Protein AF-A0A256WEC8-F1 (afdb_monomer_lite)

Foldseek 3Di:
DDDDDDDDPVVVVVCPPDDDPPVVVVVVVCVVVVVVVVVVVVVVVVVVVVPDPDDDDDDDDDDPDPDPDPDDDAAADAPFAKAAVVGDVVVVVLCVVQQDDDPVCLVVVFWDKWKWKWKQALQQQTHDIDTPDDRDPVNRVSVSVSNNPGDRIRAGDHPNGGGIYMDMDIDTDDNPPDPDPPPPPPDDDDDDPPDDDDDPDPPPPPPPDDDPDDDDPPPPPPPPPVPPD

Sequence (229 aa):
MTNNFNHSLIKKRIIMMTKNKSKFMARLKVLLVTPVAIFLVAAFTQSIAQVDKSSNEKKEIRKITPQMQPDEDVFTVVEVMPRFPGGEDARWKYIQSSLKYPETARKAGKQGTVYITFVVEKDGSISGAKVLRGIDKECDKTALNVVENMPNWKPGLQRGKPVRVQFNMPIRFNLNGEKEVDKDSDLDSDSDKDAPPPPPPPKSVSRAGTAPPPPPPPKEEAEKENRAF

pLDDT: mean 76.24, std 17.7, range [37.0, 96.75]

Secondary structure (DSSP, 8-state):
--------HHHHHHHHSS----HHHHHHHHHHHHHHHHHHHHHHHHTTSSSS-----------------S----BSS-SB--B-TTHHHHHHHHHHHH-PPPHHHHHTT--EEEEEEEEE-TTS-EEEEEEEE-S-HHHHHHHHHHHHTPPPPBPEEETTEEE-EEEEEEEEE-GGG---------------TTPPPPPPPPP-------PPPPPPPPS-STTSSTT--

Radius of gyration: 42.36 Å; chains: 1; bounding box: 115×95×109 Å

Structure (mmCIF, N/CA/C/O backbone):
data_AF-A0A256WEC8-F1
#
_entry.id   AF-A0A256WEC8-F1
#
loop_
_atom_site.group_PDB
_atom_site.id
_atom_site.type_symbol
_atom_site.label_atom_id
_atom_site.label_alt_id
_atom_site.label_comp_id
_atom_site.label_asym_id
_atom_site.label_entity_id
_atom_site.label_seq_id
_atom_site.pdbx_PDB_ins_code
_atom_site.Cartn_x
_atom_site.Cartn_y
_atom_site.Cartn_z
_atom_site.occupancy
_atom_site.B_iso_or_equiv
_atom_site.auth_seq_id
_atom_site.auth_comp_id
_atom_site.auth_asym_id
_atom_site.auth_atom_id
_atom_site.pdbx_PDB_model_num
ATOM 1 N N . MET A 1 1 ? 84.783 36.420 59.861 1.00 39.91 1 MET A N 1
ATOM 2 C CA . MET A 1 1 ? 84.600 37.022 58.522 1.00 39.91 1 MET A CA 1
ATOM 3 C C . MET A 1 1 ? 83.206 36.617 58.048 1.00 39.91 1 MET A C 1
ATOM 5 O O . MET A 1 1 ? 82.981 35.434 57.864 1.00 39.91 1 MET A O 1
ATOM 9 N N . THR A 1 2 ? 82.188 37.450 58.309 1.00 40.41 2 THR A N 1
ATOM 10 C CA . THR A 1 2 ? 81.581 38.424 57.358 1.00 40.41 2 THR A CA 1
ATOM 11 C C . THR A 1 2 ? 80.815 37.694 56.239 1.00 40.41 2 THR A C 1
ATOM 13 O O . THR A 1 2 ? 81.414 36.906 55.531 1.00 40.41 2 THR A O 1
ATOM 16 N N . ASN A 1 3 ? 79.529 37.920 55.970 1.00 44.75 3 ASN A N 1
ATOM 17 C CA . ASN A 1 3 ? 78.892 39.225 55.908 1.00 44.75 3 ASN A CA 1
ATOM 18 C C . ASN A 1 3 ? 77.359 39.112 55.842 1.00 44.75 3 ASN A C 1
ATOM 20 O O . ASN A 1 3 ? 76.801 38.198 55.240 1.00 44.75 3 ASN A O 1
ATOM 24 N N . ASN A 1 4 ? 76.718 40.118 56.422 1.00 64.19 4 ASN A N 1
ATOM 25 C CA . ASN A 1 4 ? 75.318 40.475 56.291 1.00 64.19 4 ASN A CA 1
ATOM 26 C C . ASN A 1 4 ? 75.117 41.238 54.975 1.00 64.19 4 ASN A C 1
ATOM 28 O O . ASN A 1 4 ? 75.457 42.408 54.924 1.00 64.19 4 ASN A O 1
ATOM 32 N N . PHE A 1 5 ? 74.567 40.600 53.942 1.00 56.78 5 PHE A N 1
ATOM 33 C CA . PHE A 1 5 ? 73.975 41.224 52.751 1.00 56.78 5 PHE A CA 1
ATOM 34 C C . PHE A 1 5 ? 73.161 40.124 52.055 1.00 56.78 5 PHE A C 1
ATOM 36 O O . PHE A 1 5 ? 73.648 39.024 51.856 1.00 56.78 5 PHE A O 1
ATOM 43 N N . ASN A 1 6 ? 71.924 40.291 51.628 1.00 50.38 6 ASN A N 1
ATOM 44 C CA . ASN A 1 6 ? 71.058 41.444 51.533 1.00 50.38 6 ASN A CA 1
ATOM 45 C C . ASN A 1 6 ? 69.687 40.803 51.283 1.00 50.38 6 ASN A C 1
ATOM 47 O O . ASN A 1 6 ? 69.595 39.879 50.466 1.00 50.38 6 ASN A O 1
ATOM 51 N N . HIS A 1 7 ? 68.617 41.240 51.950 1.00 64.50 7 HIS A N 1
ATOM 52 C CA . HIS A 1 7 ? 67.291 40.888 51.450 1.00 64.50 7 HIS A CA 1
ATOM 53 C C . HIS A 1 7 ? 67.279 41.299 49.964 1.00 64.50 7 HIS A C 1
ATOM 55 O O . HIS A 1 7 ? 67.627 42.427 49.612 1.00 64.50 7 HIS A O 1
ATOM 61 N N . SER A 1 8 ? 67.032 40.355 49.063 1.00 69.81 8 SER A N 1
ATOM 62 C CA . SER A 1 8 ? 67.168 40.663 47.647 1.00 69.81 8 SER A CA 1
ATOM 63 C C . SER A 1 8 ? 66.105 41.701 47.272 1.00 69.81 8 SER A C 1
ATOM 65 O O . SER A 1 8 ? 64.906 41.446 47.406 1.00 69.81 8 SER A O 1
ATOM 67 N N . LEU A 1 9 ? 66.530 42.876 46.793 1.00 68.81 9 LEU A N 1
ATOM 68 C CA . LEU A 1 9 ? 65.635 43.890 46.217 1.00 68.81 9 LEU A CA 1
ATOM 69 C C . LEU A 1 9 ? 64.791 43.294 45.085 1.00 68.81 9 LEU A C 1
ATOM 71 O O . LEU A 1 9 ? 63.645 43.685 44.870 1.00 68.81 9 LEU A O 1
ATOM 75 N N . ILE A 1 10 ? 65.337 42.285 44.410 1.00 73.38 10 ILE A N 1
ATOM 76 C CA . ILE A 1 10 ? 64.638 41.511 43.392 1.00 73.38 10 ILE A CA 1
ATOM 77 C C . ILE A 1 10 ? 63.505 40.710 44.038 1.00 73.38 10 ILE A C 1
ATOM 79 O O . ILE A 1 10 ? 62.398 40.719 43.522 1.00 73.38 10 ILE A O 1
ATOM 83 N N . LYS A 1 11 ? 63.706 40.113 45.220 1.00 68.31 11 LYS A N 1
ATOM 84 C CA . LYS A 1 11 ? 62.645 39.409 45.964 1.00 68.31 11 LYS A CA 1
ATOM 85 C C . LYS A 1 11 ? 61.520 40.345 46.431 1.00 68.31 11 LYS A C 1
ATOM 87 O O . LYS A 1 11 ? 60.357 39.951 46.414 1.00 68.31 11 LYS A O 1
ATOM 92 N N . LYS A 1 12 ? 61.817 41.608 46.763 1.00 69.56 12 LYS A N 1
ATOM 93 C CA . LYS A 1 12 ? 60.770 42.631 46.977 1.00 69.56 12 LYS A CA 1
ATOM 94 C C . LYS A 1 12 ? 60.028 42.996 45.686 1.00 69.56 12 LYS A C 1
ATOM 96 O O . LYS A 1 12 ? 58.818 43.208 45.740 1.00 69.56 12 LYS A O 1
ATOM 101 N N . ARG A 1 13 ? 60.701 42.991 44.527 1.00 70.12 13 ARG A N 1
ATOM 102 C CA . ARG A 1 13 ? 60.049 43.129 43.208 1.00 70.12 13 ARG A CA 1
ATOM 103 C C . ARG A 1 13 ? 59.193 41.906 42.847 1.00 70.12 13 ARG A C 1
ATOM 105 O O . ARG A 1 13 ? 58.099 42.094 42.328 1.00 70.12 13 ARG A O 1
ATOM 112 N N . ILE A 1 14 ? 59.619 40.695 43.226 1.00 71.12 14 ILE A N 1
ATOM 113 C CA . ILE A 1 14 ? 58.849 39.439 43.100 1.00 71.12 14 ILE A CA 1
ATOM 114 C C . ILE A 1 14 ? 57.537 39.502 43.901 1.00 71.12 14 ILE A C 1
ATOM 116 O O . ILE A 1 14 ? 56.523 38.968 43.468 1.00 71.12 14 ILE A O 1
ATOM 120 N N . ILE A 1 15 ? 57.520 40.177 45.051 1.00 68.44 15 ILE A N 1
ATOM 121 C CA . ILE A 1 15 ? 56.334 40.248 45.921 1.00 68.44 15 ILE A CA 1
ATOM 122 C C . ILE A 1 15 ? 55.406 41.435 45.574 1.00 68.44 15 ILE A C 1
ATOM 124 O O . ILE A 1 15 ? 54.200 41.348 45.813 1.00 68.44 15 ILE A O 1
ATOM 128 N N . MET A 1 16 ? 55.920 42.518 44.968 1.00 62.50 16 MET A N 1
ATOM 129 C CA . MET A 1 16 ? 55.113 43.678 44.539 1.00 62.50 16 MET A CA 1
ATOM 130 C C . MET A 1 16 ? 54.626 43.644 43.082 1.00 62.50 16 MET A C 1
ATOM 132 O O . MET A 1 16 ? 53.623 44.286 42.780 1.00 62.50 16 MET A O 1
ATOM 136 N N . MET A 1 17 ? 55.228 42.859 42.187 1.00 64.75 17 MET A N 1
ATOM 137 C CA . MET A 1 17 ? 54.652 42.591 40.864 1.00 64.75 17 MET A CA 1
ATOM 138 C C . MET A 1 17 ? 53.894 41.261 40.865 1.00 64.75 17 MET A C 1
ATOM 140 O O . MET A 1 17 ? 54.450 40.244 40.481 1.00 64.75 17 MET A O 1
ATOM 144 N N . THR A 1 18 ? 52.594 41.298 41.192 1.00 61.84 18 THR A N 1
ATOM 145 C CA . THR A 1 18 ? 51.573 40.228 40.983 1.00 61.84 18 THR A CA 1
ATOM 146 C C . THR A 1 18 ? 51.131 39.394 42.197 1.00 61.84 18 THR A C 1
ATOM 148 O O . THR A 1 18 ? 50.734 38.237 42.117 1.00 61.84 18 THR A O 1
ATOM 151 N N . LYS A 1 19 ? 51.082 40.071 43.343 1.00 60.31 19 LYS A N 1
ATOM 152 C CA . LYS A 1 19 ? 50.067 39.979 44.407 1.00 60.31 19 LYS A CA 1
ATOM 153 C C . LYS A 1 19 ? 48.847 39.070 44.117 1.00 60.31 19 LYS A C 1
ATOM 155 O O . LYS A 1 19 ? 47.977 39.396 43.314 1.00 60.31 19 LYS A O 1
ATOM 160 N N . ASN A 1 20 ? 48.797 37.967 44.869 1.00 63.16 20 ASN A N 1
ATOM 161 C CA . ASN A 1 20 ? 47.645 37.191 45.348 1.00 63.16 20 ASN A CA 1
ATOM 162 C C . ASN A 1 20 ? 46.285 37.512 44.687 1.00 63.16 20 ASN A C 1
ATOM 164 O O . ASN A 1 20 ? 45.665 38.536 44.991 1.00 63.16 20 ASN A O 1
ATOM 168 N N . LYS A 1 21 ? 45.766 36.603 43.846 1.00 62.94 21 LYS A N 1
ATOM 169 C CA . LYS A 1 21 ? 44.368 36.665 43.392 1.00 62.94 21 LYS A CA 1
ATOM 170 C C . LYS A 1 21 ? 43.464 36.406 44.596 1.00 62.94 21 LYS A C 1
ATOM 172 O O . LYS A 1 21 ? 43.124 35.269 44.905 1.00 62.94 21 LYS A O 1
ATOM 177 N N . SER A 1 22 ? 43.091 37.486 45.280 1.00 66.69 22 SER A N 1
ATOM 178 C CA . SER A 1 22 ? 42.108 37.451 46.358 1.00 66.69 22 SER A CA 1
ATOM 179 C C . SER A 1 22 ? 40.860 36.709 45.879 1.00 66.69 22 SER A C 1
ATOM 181 O O . SER A 1 22 ? 40.412 36.914 44.746 1.00 66.69 22 SER A O 1
ATOM 183 N N . LYS A 1 23 ? 40.256 35.890 46.754 1.00 62.53 23 LYS A N 1
ATOM 184 C CA . LYS A 1 23 ? 38.944 35.269 46.504 1.00 62.53 23 LYS A CA 1
ATOM 185 C C . LYS A 1 23 ? 37.898 36.317 46.110 1.00 62.53 23 LYS A C 1
ATOM 187 O O . LYS A 1 23 ? 36.933 35.967 45.450 1.00 62.53 23 LYS A O 1
ATOM 192 N N . PHE A 1 24 ? 38.113 37.590 46.454 1.00 66.25 24 PHE A N 1
ATOM 193 C CA . PHE A 1 24 ? 37.328 38.716 45.960 1.00 66.25 24 PHE A CA 1
ATOM 194 C C . PHE A 1 24 ? 37.453 38.911 44.448 1.00 66.25 24 PHE A C 1
ATOM 196 O O . PHE A 1 24 ? 36.437 39.025 43.792 1.00 66.25 24 PHE A O 1
ATOM 203 N N . MET A 1 25 ? 38.655 38.861 43.865 1.00 66.31 25 MET A N 1
ATOM 204 C CA . MET A 1 25 ? 38.828 38.913 42.408 1.00 66.31 25 MET A CA 1
ATOM 205 C C . MET A 1 25 ? 38.301 37.651 41.719 1.00 66.31 25 MET A C 1
ATOM 207 O O . MET A 1 25 ? 37.818 37.739 40.598 1.00 66.31 25 MET A O 1
ATOM 211 N N . ALA A 1 26 ? 38.360 36.481 42.365 1.00 68.38 26 ALA A N 1
ATOM 212 C CA . ALA A 1 26 ? 37.724 35.270 41.842 1.00 68.38 26 ALA A CA 1
ATOM 213 C C . ALA A 1 26 ? 36.189 35.378 41.879 1.00 68.38 26 ALA A C 1
ATOM 215 O O . ALA A 1 26 ? 35.543 35.121 40.872 1.00 68.38 26 ALA A O 1
ATOM 216 N N . ARG A 1 27 ? 35.608 35.842 42.993 1.00 75.88 27 ARG A N 1
ATOM 217 C CA . ARG A 1 27 ? 34.167 36.105 43.135 1.00 75.88 27 ARG A CA 1
ATOM 218 C C . ARG A 1 27 ? 33.694 37.255 42.248 1.00 75.88 27 ARG A C 1
ATOM 220 O O . ARG A 1 27 ? 32.607 37.159 41.712 1.00 75.88 27 ARG A O 1
ATOM 227 N N . LEU A 1 28 ? 34.511 38.285 42.037 1.00 79.25 28 LEU A N 1
ATOM 228 C CA . LEU A 1 28 ? 34.232 39.406 41.137 1.00 79.25 28 LEU A CA 1
ATOM 229 C C . LEU A 1 28 ? 34.299 38.964 39.675 1.00 79.25 28 LEU A C 1
ATOM 231 O O . LEU A 1 28 ? 33.454 39.358 38.886 1.00 79.25 28 LEU A O 1
ATOM 235 N N . LYS A 1 29 ? 35.254 38.097 39.312 1.00 74.25 29 LYS A N 1
ATOM 236 C CA . LYS A 1 29 ? 35.285 37.466 37.986 1.00 74.25 29 LYS A CA 1
ATOM 237 C C . LYS A 1 29 ? 34.093 36.551 37.772 1.00 74.25 29 LYS A C 1
ATOM 239 O O . LYS A 1 29 ? 33.507 36.611 36.706 1.00 74.25 29 LYS A O 1
ATOM 244 N N . VAL A 1 30 ? 33.711 35.753 38.767 1.00 81.44 30 VAL A N 1
ATOM 245 C CA . VAL A 1 30 ? 32.484 34.951 38.697 1.00 81.44 30 VAL A CA 1
ATOM 246 C C . VAL A 1 30 ? 31.275 35.878 38.552 1.00 81.44 30 VAL A C 1
ATOM 248 O O . VAL A 1 30 ? 30.517 35.698 37.618 1.00 81.44 30 VAL A O 1
ATOM 251 N N . LEU A 1 31 ? 31.168 36.950 39.340 1.00 85.81 31 LEU A N 1
ATOM 252 C CA . LEU A 1 31 ? 30.076 37.930 39.263 1.00 85.81 31 LEU A CA 1
ATOM 253 C C . LEU A 1 31 ? 30.032 38.693 37.929 1.00 85.81 31 LEU A C 1
ATOM 255 O O . LEU A 1 31 ? 28.952 39.078 37.504 1.00 85.81 31 LEU A O 1
ATOM 259 N N . LEU A 1 32 ? 31.168 38.881 37.250 1.00 86.56 32 LEU A N 1
ATOM 260 C CA . LEU A 1 32 ? 31.243 39.509 35.925 1.00 86.56 32 LEU A CA 1
ATOM 261 C C . LEU A 1 32 ? 30.969 38.497 34.797 1.00 86.56 32 LEU A C 1
ATOM 263 O O . LEU A 1 32 ? 30.310 38.825 33.817 1.00 86.56 32 LEU A O 1
ATOM 267 N N . VAL A 1 33 ? 31.408 37.246 34.946 1.00 87.06 33 VAL A N 1
ATOM 268 C CA . VAL A 1 33 ? 31.208 36.181 33.951 1.00 87.06 33 VAL A CA 1
ATOM 269 C C . VAL A 1 33 ? 29.797 35.593 34.020 1.00 87.06 33 VAL A C 1
ATOM 271 O O . VAL A 1 33 ? 29.271 35.214 32.984 1.00 87.06 33 VAL A O 1
ATOM 274 N N . THR A 1 34 ? 29.137 35.560 35.182 1.00 85.19 34 THR A N 1
ATOM 275 C CA . THR A 1 34 ? 27.756 35.064 35.321 1.00 85.19 34 THR A CA 1
ATOM 276 C C . THR A 1 34 ? 26.741 35.832 34.458 1.00 85.19 34 THR A C 1
ATOM 278 O O . THR A 1 34 ? 26.025 35.168 33.714 1.00 85.19 34 THR A O 1
ATOM 281 N N . PRO A 1 35 ? 26.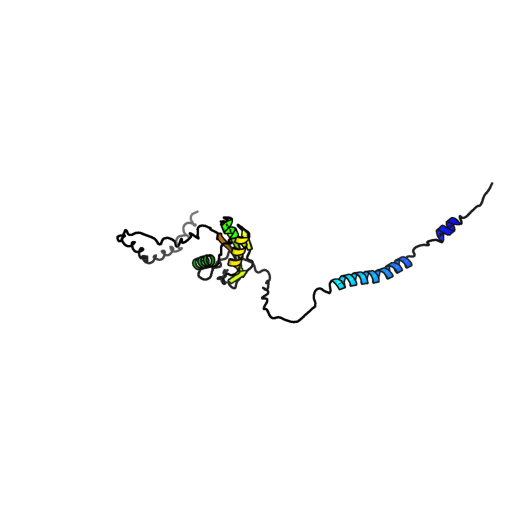667 37.181 34.449 1.00 89.50 35 PRO A N 1
ATOM 282 C CA . PRO A 1 35 ? 25.744 37.900 33.572 1.00 89.50 35 PRO A CA 1
ATOM 283 C C . PRO A 1 35 ? 26.123 37.765 32.094 1.00 89.50 35 PRO A C 1
ATOM 285 O O . PRO A 1 35 ? 25.232 37.681 31.259 1.00 89.50 35 PRO A O 1
ATOM 288 N N . VAL A 1 36 ? 27.415 37.663 31.756 1.00 89.06 36 VAL A N 1
ATOM 289 C CA . VAL A 1 36 ? 27.866 37.428 30.371 1.00 89.06 36 VAL A CA 1
ATOM 290 C C . VAL A 1 36 ? 27.513 36.016 29.900 1.00 89.06 36 VAL A C 1
ATOM 292 O O . VAL A 1 36 ? 27.079 35.850 28.768 1.00 89.06 36 VAL A O 1
ATOM 295 N N . ALA A 1 37 ? 27.635 35.004 30.760 1.00 84.19 37 ALA A N 1
ATOM 296 C CA . ALA A 1 37 ? 27.232 33.631 30.470 1.00 84.19 37 ALA A CA 1
ATOM 297 C C . ALA A 1 37 ? 25.706 33.505 30.355 1.00 84.19 37 ALA A C 1
ATOM 299 O O . ALA A 1 37 ? 25.224 32.847 29.440 1.00 84.19 37 ALA A O 1
ATOM 300 N N . ILE A 1 38 ? 24.944 34.188 31.219 1.00 86.12 38 ILE A N 1
ATOM 301 C CA . ILE A 1 38 ? 23.481 34.284 31.104 1.00 86.12 38 ILE A CA 1
ATOM 302 C C . ILE A 1 38 ? 23.096 35.000 29.805 1.00 86.12 38 ILE A C 1
ATOM 304 O O . ILE A 1 38 ? 22.198 34.536 29.115 1.00 86.12 38 ILE A O 1
ATOM 308 N N . PHE A 1 39 ? 23.792 36.075 29.427 1.00 86.81 39 PHE A N 1
ATOM 309 C CA . PHE A 1 39 ? 23.563 36.785 28.168 1.00 86.81 39 PHE A CA 1
ATOM 310 C C . PHE A 1 39 ? 23.943 35.941 26.942 1.00 86.81 39 PHE A C 1
ATOM 312 O O . PHE A 1 39 ? 23.221 35.959 25.956 1.00 86.81 39 PHE A O 1
ATOM 319 N N . LEU A 1 40 ? 25.015 35.142 27.007 1.00 85.56 40 LEU A N 1
ATOM 320 C CA . LEU A 1 40 ? 25.400 34.193 25.954 1.00 85.56 40 LEU A CA 1
ATOM 321 C C . LEU A 1 40 ? 24.367 33.078 25.788 1.00 85.56 40 LEU A C 1
ATOM 323 O O . LEU A 1 40 ? 23.970 32.773 24.668 1.00 85.56 40 LEU A O 1
ATOM 327 N N . VAL A 1 41 ? 23.899 32.496 26.895 1.00 84.62 41 VAL A N 1
ATOM 328 C CA . VAL A 1 41 ? 22.829 31.491 26.870 1.00 84.62 41 VAL A CA 1
ATOM 329 C C . VAL A 1 41 ? 21.528 32.120 26.369 1.00 84.62 41 VAL A C 1
ATOM 331 O O . VAL A 1 41 ? 20.867 31.523 25.529 1.00 84.62 41 VAL A O 1
ATOM 334 N N . ALA A 1 42 ? 21.193 33.343 26.792 1.00 79.88 42 ALA A N 1
ATOM 335 C CA . ALA A 1 42 ? 20.026 34.081 26.309 1.00 79.88 42 ALA A CA 1
ATOM 336 C C . ALA A 1 42 ? 20.128 34.455 24.818 1.00 79.88 42 ALA A C 1
ATOM 338 O O . ALA A 1 42 ? 19.130 34.413 24.109 1.00 79.88 42 ALA A O 1
ATOM 339 N N . ALA A 1 43 ? 21.319 34.776 24.311 1.00 77.12 43 ALA A N 1
ATOM 340 C CA . ALA A 1 43 ? 21.545 35.030 22.889 1.00 77.12 43 ALA A CA 1
ATOM 341 C C . ALA A 1 43 ? 21.414 33.739 22.056 1.00 77.12 43 ALA A C 1
ATOM 343 O O . ALA A 1 43 ? 20.819 33.755 20.979 1.00 77.12 43 ALA A O 1
ATOM 344 N N . PHE A 1 44 ? 21.891 32.601 22.577 1.00 72.88 44 PHE A N 1
ATOM 345 C CA . PHE A 1 44 ? 21.699 31.290 21.948 1.00 72.88 44 PHE A CA 1
ATOM 346 C C . PHE A 1 44 ? 20.238 30.816 22.001 1.00 72.88 44 PHE A C 1
ATOM 348 O O . PHE A 1 44 ? 19.776 30.194 21.047 1.00 72.88 44 PHE A O 1
ATOM 355 N N . THR A 1 45 ? 19.477 31.145 23.051 1.00 67.50 45 THR A N 1
ATOM 356 C CA . THR A 1 45 ? 18.033 30.851 23.097 1.00 67.50 45 THR A CA 1
ATOM 357 C C . THR A 1 45 ? 17.207 31.813 22.246 1.00 67.50 45 THR A C 1
ATOM 359 O O . THR A 1 45 ? 16.215 31.387 21.659 1.00 67.50 45 THR A O 1
ATOM 362 N N . GLN A 1 46 ? 17.619 33.074 22.086 1.00 61.66 46 GLN A N 1
ATOM 363 C CA . GLN A 1 46 ? 16.968 34.009 21.159 1.00 61.66 46 GLN A CA 1
ATOM 364 C C . GLN A 1 46 ? 17.097 33.567 19.696 1.00 61.66 46 GLN A C 1
ATOM 366 O O . GLN A 1 46 ? 16.175 33.797 18.917 1.00 61.66 46 GLN A O 1
ATOM 371 N N . SER A 1 47 ? 18.163 32.841 19.337 1.00 62.19 47 SER A N 1
ATOM 372 C CA . SER A 1 47 ? 18.291 32.217 18.013 1.00 62.19 47 SER A CA 1
ATOM 373 C C . SER A 1 47 ? 17.419 30.962 17.827 1.00 62.19 47 SER A C 1
ATOM 375 O O . SER A 1 47 ? 17.282 30.495 16.700 1.00 62.19 47 SER A O 1
ATOM 377 N N . ILE A 1 48 ? 16.811 30.427 18.893 1.00 57.88 48 ILE A N 1
ATOM 378 C CA . ILE A 1 48 ? 15.830 29.323 18.833 1.00 57.88 48 ILE A CA 1
ATOM 379 C C . ILE A 1 48 ? 14.387 29.870 18.847 1.00 57.88 48 ILE A C 1
ATOM 381 O O . ILE A 1 48 ? 13.456 29.183 18.443 1.00 57.88 48 ILE A O 1
ATOM 385 N N . ALA A 1 49 ? 14.180 31.133 19.234 1.00 53.44 49 ALA A N 1
ATOM 386 C CA . ALA A 1 49 ? 12.860 31.771 19.286 1.00 53.44 49 ALA A CA 1
ATOM 387 C C . ALA A 1 49 ? 12.415 32.439 17.960 1.00 53.44 49 ALA A C 1
ATOM 389 O O . ALA A 1 49 ? 11.398 33.134 17.932 1.00 53.44 49 ALA A O 1
ATOM 390 N N . GLN A 1 50 ? 13.152 32.228 16.862 1.00 49.72 50 GLN A N 1
ATOM 391 C CA . GLN A 1 50 ? 12.796 32.632 15.490 1.00 49.72 50 GLN A CA 1
ATOM 392 C C . GLN A 1 50 ? 12.677 31.407 14.559 1.00 49.72 50 GLN A C 1
ATOM 394 O O . GLN A 1 50 ? 13.206 31.401 13.457 1.00 49.72 50 GLN A O 1
ATOM 399 N N . VAL A 1 51 ? 11.997 30.359 15.028 1.00 54.50 51 VAL A N 1
ATOM 400 C CA . VAL A 1 51 ? 11.388 29.274 14.235 1.00 54.50 51 VAL A CA 1
ATOM 401 C C . VAL A 1 51 ? 10.195 28.805 15.081 1.00 54.50 51 VAL A C 1
ATOM 403 O O . VAL A 1 51 ? 10.388 28.186 16.114 1.00 54.50 51 VAL A O 1
ATOM 406 N N . ASP A 1 52 ? 8.925 29.123 14.881 1.00 49.84 52 ASP A N 1
ATOM 407 C CA . ASP A 1 52 ? 8.192 29.862 13.874 1.00 49.84 52 ASP A CA 1
ATOM 408 C C . ASP A 1 52 ? 7.004 30.501 14.611 1.00 49.84 52 ASP A C 1
ATOM 410 O O . ASP A 1 52 ? 6.144 29.806 15.159 1.00 49.84 52 ASP A O 1
ATOM 414 N N . LYS A 1 53 ? 6.927 31.833 14.638 1.00 50.84 53 LYS A N 1
ATOM 415 C CA . LYS A 1 53 ? 5.683 32.544 14.963 1.00 50.84 53 LYS A CA 1
ATOM 416 C C . LYS A 1 53 ? 5.514 33.712 14.000 1.00 50.84 53 LYS A C 1
ATOM 418 O O . LYS A 1 53 ? 5.653 34.871 14.367 1.00 50.84 53 LYS A O 1
ATOM 423 N N . SER A 1 54 ? 5.207 33.359 12.753 1.00 47.31 54 SER A N 1
ATOM 424 C CA . SER A 1 54 ? 4.531 34.230 11.792 1.00 47.31 54 SER A CA 1
ATOM 425 C C . SER A 1 54 ? 3.261 33.527 11.299 1.00 47.31 54 SER A C 1
ATOM 427 O O . SER A 1 54 ? 3.240 32.817 10.300 1.00 47.31 54 SER A O 1
ATOM 429 N N . SER A 1 55 ? 2.197 33.670 12.087 1.00 54.19 55 SER A N 1
ATOM 430 C CA . SER A 1 55 ? 0.815 33.804 11.608 1.00 54.19 55 SER A CA 1
ATOM 431 C C . SER A 1 55 ? 0.707 35.141 10.854 1.00 54.19 55 SER A C 1
ATOM 433 O O . SER A 1 55 ? 1.263 36.114 11.350 1.00 54.19 55 SER A O 1
ATOM 435 N N . ASN A 1 56 ? -0.017 35.375 9.763 1.00 52.06 56 ASN A N 1
ATOM 436 C CA . ASN A 1 56 ? -1.089 34.684 9.053 1.00 52.06 56 ASN A CA 1
ATOM 437 C C . ASN A 1 56 ? -1.420 35.601 7.852 1.00 52.06 56 ASN A C 1
ATOM 439 O O . ASN A 1 56 ? -1.770 36.746 8.105 1.00 52.06 56 ASN A O 1
ATOM 443 N N . GLU A 1 57 ? -1.338 35.133 6.600 1.00 51.25 57 GLU A N 1
ATOM 444 C CA . GLU A 1 57 ? -2.390 35.398 5.601 1.00 51.25 57 GLU A CA 1
ATOM 445 C C . GLU A 1 57 ? -2.248 34.478 4.373 1.00 51.25 57 GLU A C 1
ATOM 447 O O . GLU A 1 57 ? -1.191 34.386 3.754 1.00 51.25 57 GLU A O 1
ATOM 452 N N . LYS A 1 58 ? -3.386 33.893 3.976 1.00 41.81 58 LYS A N 1
ATOM 453 C CA . LYS A 1 58 ? -3.732 33.463 2.609 1.00 41.81 58 LYS A CA 1
ATOM 454 C C . LYS A 1 58 ? -3.124 32.147 2.096 1.00 41.81 58 LYS A C 1
ATOM 456 O O . LYS A 1 58 ? -2.093 32.110 1.435 1.00 41.81 58 LYS A O 1
ATOM 461 N N . LYS A 1 59 ? -3.902 31.065 2.216 1.00 37.00 59 LYS A N 1
ATOM 462 C CA . LYS A 1 59 ? -4.842 30.623 1.159 1.00 37.00 59 LYS A CA 1
ATOM 463 C C . LYS A 1 59 ? -5.428 29.265 1.554 1.00 37.00 59 LYS A C 1
ATOM 465 O O . LYS A 1 59 ? -4.694 28.308 1.784 1.00 37.00 59 LYS A O 1
ATOM 470 N N . GLU A 1 60 ? -6.753 29.197 1.629 1.00 52.69 60 GLU A N 1
ATOM 471 C CA . GLU A 1 60 ? -7.513 27.953 1.731 1.00 52.69 60 GLU A CA 1
ATOM 472 C C . GLU A 1 60 ? -7.065 26.949 0.661 1.00 52.69 60 GLU A C 1
ATOM 474 O O . GLU A 1 60 ? -7.415 27.084 -0.507 1.00 52.69 60 GLU A O 1
ATOM 479 N N . ILE A 1 61 ? -6.327 25.914 1.054 1.00 51.47 61 ILE A N 1
ATOM 480 C CA . ILE A 1 61 ? -6.382 24.606 0.401 1.00 51.47 61 ILE A CA 1
ATOM 481 C C . ILE A 1 61 ? -6.351 23.585 1.533 1.00 51.47 61 ILE A C 1
ATOM 483 O O . ILE A 1 61 ? -5.386 23.495 2.291 1.00 51.47 61 ILE A O 1
ATOM 487 N N . ARG A 1 62 ? -7.465 22.868 1.674 1.00 47.56 62 ARG A N 1
ATOM 488 C CA . ARG A 1 62 ? -7.755 21.858 2.694 1.00 47.56 62 ARG A CA 1
ATOM 489 C C . ARG A 1 62 ? -6.632 20.813 2.766 1.00 47.56 62 ARG A C 1
ATOM 491 O O . ARG A 1 62 ? -6.636 19.848 2.010 1.00 47.56 62 ARG A O 1
ATOM 498 N N . LYS A 1 63 ? -5.674 20.986 3.679 1.00 44.03 63 LYS A N 1
ATOM 499 C CA . LYS A 1 63 ? -4.756 19.914 4.078 1.00 44.03 63 LYS A CA 1
ATOM 500 C C . LYS A 1 63 ? -5.485 19.038 5.085 1.00 44.03 63 LYS A C 1
ATOM 502 O O . LYS A 1 63 ? -5.632 19.392 6.250 1.00 44.03 63 LYS A O 1
ATOM 507 N N . ILE A 1 64 ? -5.985 17.915 4.592 1.00 49.97 64 ILE A N 1
ATOM 508 C CA . ILE A 1 64 ? -6.458 16.801 5.402 1.00 49.97 64 ILE A CA 1
ATOM 509 C C . ILE A 1 64 ? -5.199 16.222 6.057 1.00 49.97 64 ILE A C 1
ATOM 511 O O . ILE A 1 64 ? -4.457 15.484 5.420 1.00 49.97 64 ILE A O 1
ATOM 515 N N . THR A 1 65 ? -4.887 16.637 7.282 1.00 55.41 65 THR A N 1
ATOM 516 C CA . THR A 1 65 ? -3.858 15.982 8.097 1.00 55.41 65 THR A CA 1
ATOM 517 C C . THR A 1 65 ? -4.482 14.703 8.653 1.00 55.41 65 THR A C 1
ATOM 519 O O . THR A 1 65 ? -5.443 14.814 9.421 1.00 55.41 65 THR A O 1
ATOM 522 N N . PRO A 1 66 ? -4.002 13.498 8.293 1.00 54.47 66 PRO A N 1
ATOM 523 C CA . PRO A 1 66 ? -4.467 12.275 8.927 1.00 54.47 66 PRO A CA 1
ATOM 524 C C . PRO A 1 66 ? -4.087 12.333 10.408 1.00 54.47 66 PRO A C 1
ATOM 526 O O . PRO A 1 66 ? -2.912 12.416 10.762 1.00 54.47 66 PRO A O 1
ATOM 529 N N . GLN A 1 67 ? -5.099 12.352 11.270 1.00 46.00 67 GLN A N 1
ATOM 530 C CA . GLN A 1 67 ? -4.949 12.203 12.712 1.00 46.00 67 GLN A CA 1
ATOM 531 C C . GLN A 1 67 ? -4.378 10.805 12.971 1.00 46.00 67 GLN A C 1
ATOM 533 O O . GLN A 1 67 ? -5.081 9.810 12.803 1.00 46.00 67 GLN A O 1
ATOM 538 N N . MET A 1 68 ? -3.100 10.715 13.337 1.00 48.66 68 MET A N 1
ATOM 539 C CA . MET A 1 68 ? -2.496 9.461 13.779 1.00 48.66 68 MET A CA 1
ATOM 540 C C . MET A 1 68 ? -3.016 9.176 15.192 1.00 48.66 68 MET A C 1
ATOM 542 O O . MET A 1 68 ? -2.517 9.718 16.176 1.00 48.66 68 MET A O 1
ATOM 546 N N . GLN A 1 69 ? -4.115 8.422 15.253 1.00 53.38 69 GLN A N 1
ATOM 547 C CA . GLN A 1 69 ? -4.744 7.962 16.489 1.00 53.38 69 GLN A CA 1
ATOM 548 C C . GLN A 1 69 ? -3.809 6.994 17.238 1.00 53.38 69 GLN A C 1
ATOM 550 O O . GLN A 1 69 ? -3.031 6.291 16.587 1.00 53.38 69 GLN A O 1
ATOM 555 N N . PRO A 1 70 ? -3.859 6.973 18.585 1.00 50.78 70 PRO A N 1
ATOM 556 C CA . PRO A 1 70 ? -2.994 6.133 19.408 1.00 50.78 70 PRO A CA 1
ATOM 557 C C . PRO A 1 70 ? -3.201 4.658 19.065 1.00 50.78 70 PRO A C 1
ATOM 559 O O . PRO A 1 70 ? -4.312 4.258 18.729 1.00 50.78 70 PRO A O 1
ATOM 562 N N . ASP A 1 71 ? -2.109 3.898 19.134 1.00 57.12 71 ASP A N 1
ATOM 563 C CA . ASP A 1 71 ? -1.937 2.520 18.672 1.00 57.12 71 ASP A CA 1
ATOM 564 C C . ASP A 1 71 ? -3.108 1.585 19.027 1.00 57.12 71 ASP A C 1
ATOM 566 O O . ASP A 1 71 ? -3.103 0.884 20.035 1.00 57.12 71 ASP A O 1
ATOM 570 N N . GLU A 1 72 ? -4.134 1.559 18.178 1.00 64.75 72 GLU A N 1
ATOM 571 C CA . GLU A 1 72 ? -5.094 0.465 18.157 1.00 64.75 72 GLU A CA 1
ATOM 572 C C . GLU A 1 72 ? -4.429 -0.754 17.517 1.00 64.75 72 GLU A C 1
ATOM 574 O O . GLU A 1 72 ? -3.873 -0.640 16.416 1.00 64.75 72 GLU A O 1
ATOM 579 N N . ASP A 1 73 ? -4.531 -1.902 18.193 1.00 81.19 73 ASP A N 1
ATOM 580 C CA . ASP A 1 73 ? -3.954 -3.174 17.763 1.00 81.19 73 ASP A CA 1
ATOM 581 C C . ASP A 1 73 ? -4.299 -3.479 16.299 1.00 81.19 73 ASP A C 1
ATOM 583 O O . ASP A 1 73 ? -5.468 -3.578 15.906 1.00 81.19 73 ASP A O 1
ATOM 587 N N . VAL A 1 74 ? -3.258 -3.630 15.479 1.00 83.94 74 VAL A N 1
ATOM 588 C CA . VAL A 1 74 ? -3.386 -4.083 14.094 1.00 83.94 74 VAL A CA 1
ATOM 589 C C . VAL A 1 74 ? -3.369 -5.604 14.098 1.00 83.94 74 VAL A C 1
ATOM 591 O O . VAL A 1 74 ? -2.369 -6.231 14.448 1.00 83.94 74 VAL A O 1
ATOM 594 N N . PHE A 1 75 ? -4.478 -6.207 13.687 1.00 85.75 75 PHE A N 1
ATOM 595 C CA . PHE A 1 75 ? -4.603 -7.656 13.625 1.00 85.75 75 PHE A CA 1
ATOM 596 C C . PHE A 1 75 ? -4.057 -8.181 12.295 1.00 85.75 75 PHE A C 1
ATOM 598 O O . PHE A 1 75 ? -4.260 -7.589 11.238 1.00 85.75 75 PHE A O 1
ATOM 605 N N . THR A 1 76 ? -3.373 -9.320 12.326 1.00 84.56 76 THR A N 1
ATOM 606 C CA . THR A 1 76 ? -2.916 -10.026 11.114 1.00 84.56 76 THR A CA 1
ATOM 607 C C . THR A 1 76 ? -3.858 -11.159 10.721 1.00 84.56 76 THR A C 1
ATOM 609 O O . THR A 1 76 ? -3.959 -11.507 9.546 1.00 84.56 76 THR A O 1
ATOM 612 N N . VAL A 1 77 ? -4.565 -11.724 11.700 1.00 84.88 77 VAL A N 1
ATOM 613 C CA . VAL A 1 77 ? -5.541 -12.799 11.526 1.00 84.88 77 VAL A CA 1
ATOM 614 C C . VAL A 1 77 ? -6.795 -12.434 12.308 1.00 84.88 77 VAL A C 1
ATOM 616 O O . VAL A 1 77 ? -6.725 -12.119 13.495 1.00 84.88 77 VAL A O 1
ATOM 619 N N . VAL A 1 78 ? -7.934 -12.470 11.626 1.00 88.19 78 VAL A N 1
ATOM 620 C CA . VAL A 1 78 ? -9.258 -12.137 12.166 1.00 88.19 78 VAL A CA 1
ATOM 621 C C . VAL A 1 78 ? -10.287 -13.161 11.694 1.00 88.19 78 VAL A C 1
ATOM 623 O O . VAL A 1 78 ? -10.051 -13.872 10.717 1.00 88.19 78 VAL A O 1
ATOM 626 N N . GLU A 1 79 ? -11.437 -13.221 12.365 1.00 89.06 79 GLU A N 1
ATOM 627 C CA . GLU A 1 79 ? -12.558 -14.094 11.983 1.00 89.06 79 GLU A CA 1
ATOM 628 C C . GLU A 1 79 ? -13.048 -13.811 10.555 1.00 89.06 79 GLU A C 1
ATOM 630 O O . GLU A 1 79 ? -13.300 -14.735 9.781 1.00 89.06 79 GLU A O 1
ATOM 635 N N . VAL A 1 80 ? -13.157 -12.530 10.186 1.00 93.25 80 VAL A N 1
ATOM 636 C CA . VAL A 1 80 ? -13.548 -12.105 8.837 1.00 93.25 80 VAL A CA 1
ATOM 637 C C . VAL A 1 80 ? -12.475 -11.195 8.265 1.00 93.25 80 VAL A C 1
ATOM 639 O O . VAL A 1 80 ? -12.307 -10.068 8.725 1.00 93.25 80 VAL A O 1
ATOM 642 N N . MET A 1 81 ? -11.770 -11.668 7.237 1.00 93.88 81 MET A N 1
ATOM 643 C CA . MET A 1 81 ? -10.741 -10.886 6.547 1.00 93.88 81 MET A CA 1
ATOM 644 C C . MET A 1 81 ? -11.345 -9.722 5.742 1.00 93.88 81 MET A C 1
ATOM 646 O O . MET A 1 81 ? -12.451 -9.863 5.202 1.00 93.88 81 MET A O 1
ATOM 650 N N . PRO A 1 82 ? -10.613 -8.601 5.593 1.00 94.38 82 PRO A N 1
ATOM 651 C CA . PRO A 1 82 ? -11.017 -7.504 4.726 1.00 94.38 82 PRO A CA 1
ATOM 652 C C . PRO A 1 82 ? -11.256 -7.966 3.289 1.00 94.38 82 PRO A C 1
ATOM 654 O O . PRO A 1 82 ? -10.557 -8.848 2.783 1.00 94.38 82 PRO A O 1
ATOM 657 N N . ARG A 1 83 ? -12.221 -7.347 2.605 1.00 95.12 83 ARG A N 1
ATOM 658 C CA . ARG A 1 83 ? -12.576 -7.708 1.225 1.00 95.12 83 ARG A CA 1
ATOM 659 C C . ARG A 1 83 ? -12.735 -6.477 0.349 1.00 95.12 83 ARG A C 1
ATOM 661 O O . ARG A 1 83 ? -13.422 -5.534 0.729 1.00 95.12 83 ARG A O 1
ATOM 668 N N . PHE A 1 84 ? -12.173 -6.524 -0.854 1.00 95.12 84 PHE A N 1
ATOM 669 C CA . PHE A 1 84 ? -12.361 -5.472 -1.851 1.00 95.12 84 PHE A CA 1
ATOM 670 C C . PHE A 1 84 ? -13.855 -5.314 -2.213 1.00 95.12 84 PHE A C 1
ATOM 672 O O . PHE A 1 84 ? -14.586 -6.316 -2.258 1.00 95.12 84 PHE A O 1
ATOM 679 N N . PRO A 1 85 ? -14.356 -4.089 -2.458 1.00 93.31 85 PRO A N 1
ATOM 680 C CA . PRO A 1 85 ? -15.740 -3.884 -2.877 1.00 93.31 85 PRO A CA 1
ATOM 681 C C . PRO A 1 85 ? -16.014 -4.598 -4.209 1.00 93.31 85 PRO A C 1
ATOM 683 O O . PRO A 1 85 ? -15.323 -4.394 -5.198 1.00 93.31 85 PRO A O 1
ATOM 686 N N . GLY A 1 86 ? -17.027 -5.467 -4.236 1.00 93.12 86 GLY A N 1
ATOM 687 C CA . GLY A 1 86 ? -17.304 -6.329 -5.395 1.00 93.12 86 GLY A CA 1
ATOM 688 C C . GLY A 1 86 ? -16.501 -7.637 -5.427 1.00 93.12 86 GLY A C 1
ATOM 689 O O . GLY A 1 86 ? -16.675 -8.428 -6.346 1.00 93.12 86 GLY A O 1
ATOM 690 N N . GLY A 1 87 ? -15.680 -7.907 -4.408 1.00 93.69 87 GLY A N 1
ATOM 691 C CA . GLY A 1 87 ? -14.936 -9.157 -4.269 1.00 93.69 87 GLY A CA 1
ATOM 692 C C . GLY A 1 87 ? -13.635 -9.201 -5.069 1.00 93.69 87 GLY A C 1
ATOM 693 O O . GLY A 1 87 ? -13.123 -8.185 -5.540 1.00 93.69 87 GLY A O 1
ATOM 694 N N . GLU A 1 88 ? -13.088 -10.406 -5.194 1.00 90.94 88 GLU A N 1
ATOM 695 C CA . GLU A 1 88 ? -11.773 -10.650 -5.797 1.00 90.94 88 GLU A CA 1
ATOM 696 C C . GLU A 1 88 ? -11.736 -10.340 -7.300 1.00 90.94 88 GLU A C 1
ATOM 698 O O . GLU A 1 88 ? -10.766 -9.755 -7.780 1.00 90.94 88 GLU A O 1
ATOM 703 N N . ASP A 1 89 ? -12.817 -10.632 -8.028 1.00 93.88 89 ASP A N 1
ATOM 704 C CA . ASP A 1 89 ? -12.912 -10.355 -9.467 1.00 93.88 89 ASP A CA 1
ATOM 705 C C . ASP A 1 89 ? -12.875 -8.851 -9.764 1.00 93.88 89 ASP A C 1
ATOM 707 O O . ASP A 1 89 ? -12.207 -8.401 -10.697 1.00 93.88 89 ASP A O 1
ATOM 711 N N . ALA A 1 90 ? -13.577 -8.053 -8.952 1.00 95.06 90 ALA A N 1
ATOM 712 C CA . ALA A 1 90 ? -13.566 -6.597 -9.061 1.00 95.06 90 ALA A CA 1
ATOM 713 C C . ALA A 1 90 ? -12.183 -6.025 -8.724 1.00 95.06 90 ALA A C 1
ATOM 715 O O . ALA A 1 90 ? -11.714 -5.116 -9.410 1.00 95.06 90 ALA A O 1
ATOM 716 N N . ARG A 1 91 ? -11.501 -6.601 -7.723 1.00 93.75 91 ARG A N 1
ATOM 717 C CA . ARG A 1 91 ? -10.125 -6.230 -7.369 1.00 93.75 91 ARG A CA 1
ATOM 718 C C . ARG A 1 91 ? -9.173 -6.477 -8.530 1.00 93.75 91 ARG A C 1
ATOM 720 O O . ARG A 1 91 ? -8.384 -5.602 -8.870 1.00 93.75 91 ARG A O 1
ATOM 727 N N . TRP A 1 92 ? -9.255 -7.654 -9.148 1.00 91.75 92 TRP A N 1
ATOM 728 C CA . TRP A 1 92 ? -8.413 -8.006 -10.287 1.00 91.75 92 TRP A CA 1
ATOM 729 C C . TRP A 1 92 ? -8.633 -7.058 -11.468 1.00 91.75 92 TRP A C 1
ATOM 731 O O . TRP A 1 92 ? -7.667 -6.512 -11.995 1.00 91.75 92 TRP A O 1
ATOM 741 N N . LYS A 1 93 ? -9.894 -6.781 -11.821 1.00 93.56 93 LYS A N 1
ATOM 742 C CA . LYS A 1 93 ? -10.241 -5.814 -12.875 1.00 93.56 93 LYS A CA 1
ATOM 743 C C . LYS A 1 93 ? -9.715 -4.413 -12.572 1.00 93.56 93 LYS A C 1
ATOM 745 O O . LYS A 1 93 ? -9.131 -3.793 -13.452 1.00 93.56 93 LYS A O 1
ATOM 750 N N . TYR A 1 94 ? -9.874 -3.942 -11.333 1.00 94.50 94 TYR A N 1
ATOM 751 C CA . TYR A 1 94 ? -9.348 -2.647 -10.901 1.00 94.50 94 TYR A CA 1
ATOM 752 C C . TYR A 1 94 ? -7.825 -2.581 -11.043 1.00 94.50 94 TYR A C 1
ATOM 754 O O . TYR A 1 94 ? -7.295 -1.605 -11.567 1.00 94.50 94 TYR A O 1
ATOM 762 N N . ILE A 1 95 ? -7.112 -3.625 -10.606 1.00 92.44 95 ILE A N 1
ATOM 763 C CA . ILE A 1 95 ? -5.656 -3.687 -10.753 1.00 92.44 95 ILE A CA 1
ATOM 764 C C . ILE A 1 95 ? -5.297 -3.660 -12.237 1.00 92.44 95 ILE A C 1
ATOM 766 O O . ILE A 1 95 ? -4.482 -2.841 -12.622 1.00 92.44 95 ILE A O 1
ATOM 770 N N . GLN A 1 96 ? -5.929 -4.468 -13.087 1.00 90.75 96 GLN A N 1
ATOM 771 C CA . GLN A 1 96 ? -5.640 -4.468 -14.525 1.00 90.75 96 GLN A CA 1
ATOM 772 C C . GLN A 1 96 ? -5.890 -3.109 -15.195 1.00 90.75 96 GLN A C 1
ATOM 774 O O . GLN A 1 96 ? -5.104 -2.704 -16.044 1.00 90.75 96 GLN A O 1
ATOM 779 N N . SER A 1 97 ? -6.953 -2.391 -14.818 1.00 91.75 97 SER A N 1
ATOM 780 C CA . SER A 1 97 ? -7.256 -1.076 -15.397 1.00 91.75 97 SER A CA 1
ATOM 781 C C . SER A 1 97 ? -6.365 0.049 -14.865 1.00 91.75 97 SER A C 1
ATOM 783 O O . SER A 1 97 ? -6.115 1.024 -15.571 1.00 91.75 97 SER A O 1
ATOM 785 N N . SER A 1 98 ? -5.916 -0.055 -13.612 1.00 91.12 98 SER A N 1
ATOM 786 C CA . SER A 1 98 ? -5.170 1.006 -12.919 1.00 91.12 98 SER A CA 1
ATOM 787 C C . SER A 1 98 ? -3.652 0.796 -12.954 1.00 91.12 98 SER A C 1
ATOM 789 O O . SER A 1 98 ? -2.893 1.757 -12.823 1.00 91.12 98 SER A O 1
ATOM 791 N N . LEU A 1 99 ? -3.189 -0.445 -13.129 1.00 91.44 99 LEU A N 1
ATOM 792 C CA . LEU A 1 99 ? -1.777 -0.812 -13.157 1.00 91.44 99 LEU A CA 1
ATOM 793 C C . LEU A 1 99 ? -1.174 -0.493 -14.525 1.00 91.44 99 LEU A C 1
ATOM 795 O O . LEU A 1 99 ? -1.337 -1.238 -15.486 1.00 91.44 99 LEU A O 1
ATOM 799 N N . LYS A 1 100 ? -0.430 0.610 -14.597 1.00 90.88 100 LYS A N 1
ATOM 800 C CA . LYS A 1 100 ? 0.323 0.997 -15.795 1.00 90.88 100 LYS A CA 1
ATOM 801 C C . LYS A 1 100 ? 1.760 0.507 -15.696 1.00 90.88 100 LYS A C 1
ATOM 803 O O . LYS A 1 100 ? 2.482 0.921 -14.792 1.00 90.88 100 LYS A O 1
ATOM 808 N N . TYR A 1 101 ? 2.183 -0.345 -16.625 1.00 91.69 101 TYR A N 1
ATOM 809 C CA . TYR A 1 101 ? 3.561 -0.830 -16.662 1.00 91.69 101 TYR A CA 1
ATOM 810 C C . TYR A 1 101 ? 4.521 0.335 -16.972 1.00 91.69 101 TYR A C 1
ATOM 812 O O . TYR A 1 101 ? 4.357 0.984 -18.004 1.00 91.69 101 TYR A O 1
ATOM 820 N N . PRO A 1 102 ? 5.522 0.631 -16.122 1.00 90.81 102 PRO A N 1
ATOM 821 C CA . PRO A 1 102 ? 6.508 1.661 -16.431 1.00 90.81 102 PRO A CA 1
ATOM 822 C C . PRO A 1 102 ? 7.317 1.320 -17.689 1.00 90.81 102 PRO A C 1
ATOM 824 O O . PRO A 1 102 ? 7.864 0.224 -17.813 1.00 90.81 102 PRO A O 1
ATOM 827 N N . GLU A 1 103 ? 7.451 2.280 -18.603 1.00 90.88 103 GLU A N 1
ATOM 828 C CA . GLU A 1 103 ? 8.186 2.109 -19.865 1.00 90.88 103 GLU A CA 1
ATOM 829 C C . GLU A 1 103 ? 9.646 1.689 -19.665 1.00 90.88 103 GLU A C 1
ATOM 831 O O . GLU A 1 103 ? 10.189 0.896 -20.433 1.00 90.88 103 GLU A O 1
ATOM 836 N N . THR A 1 104 ? 10.295 2.203 -18.622 1.00 90.88 104 THR A N 1
ATOM 837 C CA . THR A 1 104 ? 11.688 1.871 -18.293 1.00 90.88 104 THR A CA 1
ATOM 838 C C . THR A 1 104 ? 11.818 0.397 -17.890 1.00 90.88 104 THR A C 1
ATOM 840 O O . THR A 1 104 ? 12.682 -0.311 -18.406 1.00 90.88 104 THR A O 1
ATOM 843 N N . ALA A 1 105 ? 10.907 -0.091 -17.041 1.00 90.75 105 ALA A N 1
ATOM 844 C CA . ALA A 1 105 ? 10.844 -1.469 -16.585 1.00 90.75 105 ALA A CA 1
ATOM 845 C C . ALA A 1 105 ? 10.470 -2.413 -17.736 1.00 90.75 105 ALA A C 1
ATOM 847 O O . ALA A 1 105 ? 11.004 -3.521 -17.812 1.00 90.75 105 ALA A O 1
ATOM 848 N N . ARG A 1 106 ? 9.621 -1.949 -18.665 1.00 89.56 106 ARG A N 1
ATOM 849 C CA . ARG A 1 106 ? 9.263 -2.662 -19.896 1.00 89.56 106 ARG A CA 1
ATOM 850 C C . ARG A 1 106 ? 10.473 -2.854 -20.807 1.00 89.56 106 ARG A C 1
ATOM 852 O O . ARG A 1 106 ? 10.813 -3.986 -21.138 1.00 89.56 106 ARG A O 1
ATOM 859 N N . LYS A 1 107 ? 11.186 -1.770 -21.129 1.00 90.19 107 LYS A N 1
ATOM 860 C CA . LYS A 1 107 ? 12.411 -1.799 -21.953 1.00 90.19 107 LYS A CA 1
ATOM 861 C C . LYS A 1 107 ? 13.533 -2.620 -21.320 1.00 90.19 107 LYS A C 1
ATOM 863 O O . LYS A 1 107 ? 14.289 -3.277 -22.024 1.00 90.19 107 LYS A O 1
ATOM 868 N N . ALA A 1 108 ? 13.632 -2.598 -19.993 1.00 90.50 108 ALA A N 1
ATOM 869 C CA . ALA A 1 108 ? 14.621 -3.362 -19.242 1.00 90.50 108 ALA A CA 1
ATOM 870 C C . ALA A 1 108 ? 14.204 -4.823 -18.966 1.00 90.50 108 ALA A C 1
ATOM 872 O O . ALA A 1 108 ? 14.924 -5.530 -18.256 1.00 90.50 108 ALA A O 1
ATOM 873 N N . GLY A 1 109 ? 13.051 -5.277 -19.475 1.00 90.12 109 GLY A N 1
ATOM 874 C CA . GLY A 1 109 ? 12.584 -6.658 -19.332 1.00 90.12 109 GLY A CA 1
ATOM 875 C C . GLY A 1 109 ? 12.280 -7.084 -17.887 1.00 90.12 109 GLY A C 1
ATOM 876 O O . GLY A 1 109 ? 12.386 -8.265 -17.552 1.00 90.12 109 GLY A O 1
ATOM 877 N N . LYS A 1 110 ? 11.960 -6.137 -16.994 1.00 91.25 110 LYS A N 1
ATOM 878 C CA . LYS A 1 110 ? 11.823 -6.374 -15.546 1.00 91.25 110 LYS A CA 1
ATOM 879 C C . LYS A 1 110 ? 10.446 -6.911 -15.195 1.00 91.25 110 LYS A C 1
ATOM 881 O O . LYS A 1 110 ? 9.522 -6.124 -15.048 1.00 91.25 110 LYS A O 1
ATOM 886 N N . GLN A 1 111 ? 10.325 -8.217 -14.995 1.00 92.50 111 GLN A N 1
ATOM 887 C CA . GLN A 1 111 ? 9.076 -8.912 -14.655 1.00 92.50 111 GLN A CA 1
ATOM 888 C C . GLN A 1 111 ? 9.142 -9.581 -13.274 1.00 92.50 111 GLN A C 1
ATOM 890 O O . GLN A 1 111 ? 10.228 -9.837 -12.752 1.00 92.50 111 GLN A O 1
ATOM 895 N N . GLY A 1 112 ? 7.986 -9.892 -12.681 1.00 92.69 112 GLY A N 1
ATOM 896 C CA . GLY A 1 112 ? 7.916 -10.580 -11.387 1.00 92.69 112 GLY A CA 1
ATOM 897 C C . GLY A 1 112 ? 6.683 -10.226 -10.555 1.00 92.69 112 GLY A C 1
ATOM 898 O O . GLY A 1 112 ? 5.676 -9.750 -11.069 1.00 92.69 112 GLY A O 1
ATOM 899 N N . THR A 1 113 ? 6.755 -10.456 -9.240 1.00 95.06 113 THR A N 1
ATOM 900 C CA . THR A 1 113 ? 5.682 -10.101 -8.291 1.00 95.06 113 THR A CA 1
ATOM 901 C C . THR A 1 113 ? 6.183 -9.115 -7.239 1.00 95.06 113 THR A C 1
ATOM 903 O O . THR A 1 113 ? 7.131 -9.423 -6.519 1.00 95.06 113 THR A O 1
ATOM 906 N N . VAL A 1 114 ? 5.515 -7.966 -7.126 1.00 95.94 114 VAL A N 1
ATOM 907 C CA . VAL A 1 114 ? 5.710 -6.989 -6.048 1.00 95.94 114 VAL A CA 1
ATOM 908 C C . VAL A 1 114 ? 4.751 -7.325 -4.910 1.00 95.94 114 VAL A C 1
ATOM 910 O O . VAL A 1 114 ? 3.554 -7.498 -5.129 1.00 95.94 114 VAL A O 1
ATOM 913 N N . TYR A 1 115 ? 5.265 -7.422 -3.688 1.00 96.38 115 TYR A N 1
ATOM 914 C CA . TYR A 1 115 ? 4.474 -7.663 -2.485 1.00 96.38 115 TYR A CA 1
ATOM 915 C C . TYR A 1 115 ? 4.330 -6.364 -1.703 1.00 96.38 115 TYR A C 1
ATOM 917 O O . TYR A 1 115 ? 5.327 -5.802 -1.243 1.00 96.38 115 TYR A O 1
ATOM 925 N N . ILE A 1 116 ? 3.091 -5.916 -1.522 1.00 96.31 116 ILE A N 1
ATOM 926 C CA . ILE A 1 116 ? 2.757 -4.709 -0.764 1.00 96.31 116 ILE A CA 1
ATOM 927 C C . ILE A 1 116 ? 2.019 -5.114 0.501 1.00 96.31 116 ILE A C 1
ATOM 929 O O . ILE A 1 116 ? 1.106 -5.934 0.450 1.00 96.31 116 ILE A O 1
ATOM 933 N N . THR A 1 117 ? 2.408 -4.528 1.625 1.00 95.94 117 THR A N 1
ATOM 934 C CA . THR A 1 117 ? 1.640 -4.574 2.865 1.00 95.94 117 THR A CA 1
ATOM 935 C C . THR A 1 117 ? 0.944 -3.244 3.090 1.00 95.94 117 THR A C 1
ATOM 937 O O . THR A 1 117 ? 1.506 -2.194 2.792 1.00 95.94 117 THR A O 1
ATOM 940 N N . PHE A 1 118 ? -0.277 -3.276 3.596 1.00 95.69 118 PHE A N 1
ATOM 941 C CA . PHE A 1 118 ? -1.022 -2.093 4.006 1.00 95.69 118 PHE A CA 1
ATOM 942 C C . PHE A 1 118 ? -1.993 -2.470 5.121 1.00 95.69 118 PHE A C 1
ATOM 944 O O . PHE A 1 118 ? -2.246 -3.650 5.363 1.00 95.69 118 PHE A O 1
ATOM 951 N N . VAL A 1 119 ? -2.534 -1.473 5.809 1.00 95.81 119 VAL A N 1
ATOM 952 C CA . VAL A 1 119 ? -3.541 -1.665 6.850 1.00 95.81 119 VAL A CA 1
ATOM 953 C C . VAL A 1 119 ? -4.890 -1.231 6.298 1.00 95.81 119 VAL A C 1
ATOM 955 O O . VAL A 1 119 ? -5.024 -0.133 5.765 1.00 95.81 119 VAL A O 1
ATOM 958 N N . VAL A 1 120 ? -5.885 -2.108 6.406 1.00 95.81 120 VAL A N 1
ATOM 959 C CA . VAL A 1 120 ? -7.287 -1.754 6.190 1.00 95.81 120 VAL A CA 1
ATOM 960 C C . VAL A 1 120 ? -7.847 -1.277 7.519 1.00 95.81 120 VAL A C 1
ATOM 962 O O . VAL A 1 120 ? -7.877 -2.029 8.496 1.00 95.81 120 VAL A O 1
ATOM 965 N N . GLU A 1 121 ? -8.259 -0.019 7.549 1.00 95.25 121 GLU A N 1
ATOM 966 C CA . GLU A 1 121 ? -8.848 0.632 8.708 1.00 95.25 121 GLU A CA 1
ATOM 967 C C . GLU A 1 121 ? -10.293 0.167 8.946 1.00 95.25 121 GLU A C 1
ATOM 969 O O . GLU A 1 121 ? -10.926 -0.489 8.114 1.00 95.25 121 GLU A O 1
ATOM 974 N N . LYS A 1 122 ? -10.847 0.527 10.106 1.00 94.44 122 LYS A N 1
ATOM 975 C CA . LYS A 1 122 ? -12.215 0.152 10.510 1.00 94.44 122 LYS A CA 1
ATOM 976 C C . LYS A 1 122 ? -13.302 0.727 9.599 1.00 94.44 122 LYS A C 1
ATOM 978 O O . LYS A 1 122 ? -14.386 0.157 9.512 1.00 94.44 122 LYS A O 1
ATOM 983 N N . ASP A 1 123 ? -13.021 1.852 8.950 1.00 93.56 123 ASP A N 1
ATOM 984 C CA . ASP A 1 123 ? -13.890 2.500 7.964 1.00 93.56 123 ASP A CA 1
ATOM 985 C C . ASP A 1 123 ? -13.701 1.938 6.543 1.00 93.56 123 ASP A C 1
ATOM 987 O O . ASP A 1 123 ? -14.419 2.328 5.620 1.00 93.56 123 ASP A O 1
ATOM 991 N N . GLY A 1 124 ? -12.754 1.011 6.365 1.00 92.81 124 GLY A N 1
ATOM 992 C CA . GLY A 1 124 ? -12.395 0.447 5.073 1.00 92.81 124 GLY A CA 1
ATOM 993 C C . GLY A 1 124 ? -11.349 1.242 4.297 1.00 92.81 124 GLY A C 1
ATOM 994 O O . GLY A 1 124 ? -10.960 0.808 3.213 1.00 92.81 124 GLY A O 1
ATOM 995 N N . SER A 1 125 ? -10.890 2.387 4.804 1.00 95.50 125 SER A N 1
ATOM 996 C CA . SER A 1 125 ? -9.797 3.127 4.176 1.00 95.50 125 SER A CA 1
ATOM 997 C C . SER A 1 125 ? -8.483 2.348 4.279 1.00 95.50 125 SER A C 1
ATOM 999 O O . SER A 1 125 ? -8.308 1.480 5.138 1.00 95.50 125 SER A O 1
ATOM 1001 N N . ILE A 1 126 ? -7.562 2.619 3.358 1.00 94.7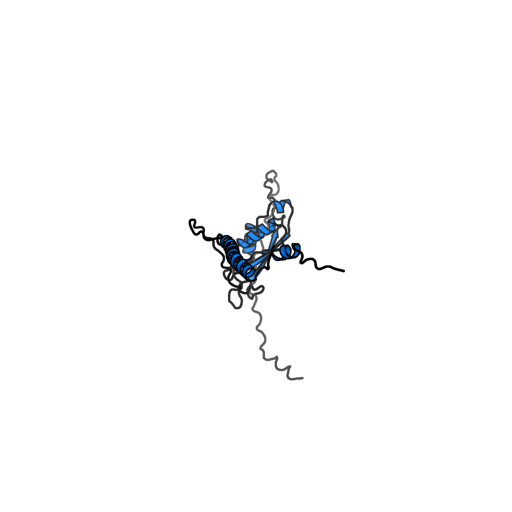5 126 ILE A N 1
ATOM 1002 C CA . ILE A 1 126 ? -6.236 2.007 3.359 1.00 94.75 126 ILE A CA 1
ATOM 1003 C C . ILE A 1 126 ? -5.235 3.001 3.934 1.00 94.75 126 ILE A C 1
ATOM 1005 O O . ILE A 1 126 ? -5.180 4.157 3.517 1.00 94.75 126 ILE A O 1
ATOM 1009 N N . SER A 1 127 ? -4.412 2.535 4.868 1.00 94.12 127 SER A N 1
ATOM 1010 C CA . SER A 1 127 ? -3.340 3.311 5.482 1.00 94.12 127 SER A CA 1
ATOM 1011 C C . SER A 1 127 ? -2.032 2.511 5.517 1.00 94.12 127 SER A C 1
ATOM 1013 O O . SER A 1 127 ? -2.006 1.288 5.356 1.00 94.12 127 SER A O 1
ATOM 1015 N N . GLY A 1 128 ? -0.906 3.207 5.695 1.00 91.69 128 GLY A N 1
ATOM 1016 C CA . GLY A 1 128 ? 0.387 2.566 5.959 1.00 91.69 128 GLY A CA 1
ATOM 1017 C C . GLY A 1 128 ? 0.901 1.635 4.853 1.00 91.69 128 GLY A C 1
ATOM 1018 O O . GLY A 1 128 ? 1.588 0.663 5.170 1.00 91.69 128 GLY A O 1
ATOM 1019 N N . ALA A 1 129 ? 0.581 1.910 3.584 1.00 95.38 129 ALA A N 1
ATOM 1020 C CA . ALA A 1 129 ? 1.044 1.114 2.451 1.00 95.38 129 ALA A CA 1
ATOM 1021 C C . ALA A 1 129 ? 2.579 1.136 2.327 1.00 95.38 129 ALA A C 1
ATOM 1023 O O . ALA A 1 129 ? 3.210 2.193 2.316 1.00 95.38 129 ALA A O 1
ATOM 1024 N N . LYS A 1 130 ? 3.195 -0.048 2.258 1.00 95.56 130 LYS A N 1
ATOM 1025 C CA . LYS A 1 130 ? 4.648 -0.250 2.181 1.00 95.56 130 LYS A CA 1
ATOM 1026 C C . LYS A 1 130 ? 4.980 -1.435 1.284 1.00 95.56 130 LYS A C 1
ATOM 1028 O O . LYS A 1 130 ? 4.294 -2.454 1.290 1.00 95.56 130 LYS A O 1
ATOM 1033 N N . VAL A 1 131 ? 6.083 -1.337 0.551 1.00 96.75 131 VAL A N 1
ATOM 1034 C CA . VAL A 1 131 ? 6.598 -2.448 -0.259 1.00 96.75 131 VAL A CA 1
ATOM 1035 C C . VAL A 1 131 ? 7.410 -3.383 0.639 1.00 96.75 131 VAL A C 1
ATOM 1037 O O . VAL A 1 131 ? 8.383 -2.959 1.255 1.00 96.75 131 VAL A O 1
ATOM 1040 N N . LEU A 1 132 ? 7.008 -4.654 0.723 1.00 94.56 132 LEU A N 1
ATOM 1041 C CA . LEU A 1 132 ? 7.747 -5.701 1.444 1.00 94.56 132 LEU A CA 1
ATOM 1042 C C . LEU A 1 132 ? 8.842 -6.318 0.575 1.00 94.56 132 LEU A C 1
ATOM 1044 O O . LEU A 1 132 ? 9.949 -6.579 1.040 1.00 94.56 132 LEU A O 1
ATOM 1048 N N . ARG A 1 133 ? 8.514 -6.591 -0.689 1.00 95.00 133 ARG A N 1
ATOM 1049 C CA . ARG A 1 133 ? 9.440 -7.151 -1.674 1.00 95.00 133 ARG A CA 1
ATOM 1050 C C . ARG A 1 133 ? 9.107 -6.563 -3.034 1.00 95.00 133 ARG A C 1
ATOM 1052 O O . ARG A 1 133 ? 8.022 -6.810 -3.555 1.00 95.00 133 ARG A O 1
ATOM 1059 N N . GLY A 1 134 ? 10.049 -5.804 -3.571 1.00 94.38 134 GLY A N 1
ATOM 1060 C CA . GLY A 1 134 ? 9.960 -5.185 -4.884 1.00 94.38 134 GLY A CA 1
ATOM 1061 C C . GLY A 1 134 ? 10.683 -5.962 -5.976 1.00 94.38 134 GLY A C 1
ATOM 1062 O O . GLY A 1 134 ? 11.362 -6.956 -5.706 1.00 94.38 134 GLY A O 1
ATOM 1063 N N . ILE A 1 135 ? 10.538 -5.479 -7.207 1.00 92.81 135 ILE A N 1
ATOM 1064 C CA . ILE A 1 135 ? 11.286 -5.964 -8.383 1.00 92.81 135 ILE A CA 1
ATOM 1065 C C . ILE A 1 135 ? 12.210 -4.858 -8.886 1.00 92.81 135 ILE A C 1
ATOM 1067 O O . ILE A 1 135 ? 13.392 -5.086 -9.132 1.00 92.81 135 ILE A O 1
ATOM 1071 N N . ASP A 1 136 ? 11.644 -3.664 -9.051 1.00 93.25 136 ASP A N 1
ATOM 1072 C CA . ASP A 1 136 ? 12.305 -2.475 -9.564 1.00 93.25 136 ASP A CA 1
ATOM 1073 C C . ASP A 1 136 ? 11.639 -1.234 -8.963 1.00 93.25 136 ASP A C 1
ATOM 1075 O O . ASP A 1 136 ? 10.431 -1.233 -8.719 1.00 93.25 136 ASP A O 1
ATOM 1079 N N . LYS A 1 137 ? 12.412 -0.162 -8.762 1.00 93.69 137 LYS A N 1
ATOM 1080 C CA . LYS A 1 137 ? 11.934 1.066 -8.112 1.00 93.69 137 LYS A CA 1
ATOM 1081 C C . LYS A 1 137 ? 10.712 1.669 -8.808 1.00 93.69 137 LYS A C 1
ATOM 1083 O O . LYS A 1 137 ? 9.850 2.230 -8.131 1.00 93.69 137 LYS A O 1
ATOM 1088 N N . GLU A 1 138 ? 10.624 1.578 -10.135 1.00 92.94 138 GLU A N 1
ATOM 1089 C CA . GLU A 1 138 ? 9.479 2.127 -10.864 1.00 92.94 138 GLU A CA 1
ATOM 1090 C C . GLU A 1 138 ? 8.237 1.244 -10.740 1.00 92.94 138 GLU A C 1
ATOM 1092 O O . GLU A 1 138 ? 7.143 1.760 -10.504 1.00 92.94 138 GLU A O 1
ATOM 1097 N N . CYS A 1 139 ? 8.399 -0.081 -10.816 1.00 93.31 139 CYS A N 1
ATOM 1098 C CA . CYS A 1 139 ? 7.305 -1.028 -10.585 1.00 93.31 139 CYS A CA 1
ATOM 1099 C C . CYS A 1 139 ? 6.755 -0.898 -9.163 1.00 93.31 139 CYS A C 1
ATOM 1101 O O . CYS A 1 139 ? 5.542 -0.866 -8.969 1.00 93.31 139 CYS A O 1
ATOM 1103 N N . ASP A 1 140 ? 7.645 -0.759 -8.182 1.00 94.94 140 ASP A N 1
ATOM 1104 C CA . ASP A 1 140 ? 7.307 -0.604 -6.771 1.00 94.94 140 ASP A CA 1
ATOM 1105 C C . ASP A 1 140 ? 6.496 0.676 -6.531 1.00 94.94 140 ASP A C 1
ATOM 1107 O O . ASP A 1 140 ? 5.459 0.640 -5.868 1.00 94.94 140 ASP A O 1
ATOM 1111 N N . LYS A 1 141 ? 6.920 1.801 -7.126 1.00 94.81 141 LYS A N 1
ATOM 1112 C CA . LYS A 1 141 ? 6.212 3.086 -7.037 1.00 94.81 141 LYS A CA 1
ATOM 1113 C C . LYS A 1 141 ? 4.827 3.021 -7.679 1.00 94.81 141 LYS A C 1
ATOM 1115 O O . LYS A 1 141 ? 3.858 3.496 -7.092 1.00 94.81 141 LYS A O 1
ATOM 1120 N N . THR A 1 142 ? 4.719 2.438 -8.871 1.00 94.38 142 THR A N 1
ATOM 1121 C CA . THR A 1 142 ? 3.423 2.255 -9.537 1.00 94.38 142 THR A CA 1
ATOM 1122 C C . THR A 1 142 ? 2.508 1.366 -8.708 1.00 94.38 142 THR A C 1
ATOM 1124 O O . THR A 1 142 ? 1.347 1.706 -8.501 1.00 94.38 142 THR A O 1
ATOM 1127 N N . ALA A 1 143 ? 3.021 0.242 -8.212 1.00 95.25 143 ALA A N 1
ATOM 1128 C CA . ALA A 1 143 ? 2.252 -0.685 -7.402 1.00 95.25 143 ALA A CA 1
ATOM 1129 C C . ALA A 1 143 ? 1.742 -0.004 -6.118 1.00 95.25 143 ALA A C 1
ATOM 1131 O O . ALA A 1 143 ? 0.566 -0.132 -5.787 1.00 95.25 143 ALA A O 1
ATOM 1132 N N . LEU A 1 144 ? 2.588 0.785 -5.449 1.00 95.44 144 LEU A N 1
ATOM 1133 C CA . LEU A 1 144 ? 2.222 1.570 -4.269 1.00 95.44 144 LEU A CA 1
ATOM 1134 C C . LEU A 1 144 ? 1.121 2.595 -4.593 1.00 95.44 144 LEU A C 1
ATOM 1136 O O . LEU A 1 144 ? 0.099 2.611 -3.911 1.00 95.44 144 LEU A O 1
ATOM 1140 N N . ASN A 1 145 ? 1.251 3.344 -5.693 1.00 94.75 145 ASN A N 1
ATOM 1141 C CA . ASN A 1 145 ? 0.213 4.276 -6.149 1.00 94.75 145 ASN A CA 1
ATOM 1142 C C . ASN A 1 145 ? -1.133 3.579 -6.409 1.00 94.75 145 ASN A C 1
ATOM 1144 O O . ASN A 1 145 ? -2.184 4.124 -6.081 1.00 94.75 145 ASN A O 1
ATOM 1148 N N . VAL A 1 146 ? -1.132 2.386 -7.013 1.00 94.56 146 VAL A N 1
ATOM 1149 C CA . VAL A 1 146 ? -2.375 1.643 -7.282 1.00 94.56 146 VAL A CA 1
ATOM 1150 C C . VAL A 1 146 ? -3.085 1.278 -5.980 1.00 94.56 146 VAL A C 1
ATOM 1152 O O . VAL A 1 146 ? -4.310 1.381 -5.930 1.00 94.56 146 VAL A O 1
ATOM 1155 N N . VAL A 1 147 ? -2.330 0.878 -4.949 1.00 94.50 147 VAL A N 1
ATOM 1156 C CA . VAL A 1 147 ? -2.858 0.527 -3.620 1.00 94.50 147 VAL A CA 1
ATOM 1157 C C . VAL A 1 147 ? -3.393 1.749 -2.882 1.00 94.50 147 VAL A C 1
ATOM 1159 O O . VAL A 1 147 ? -4.491 1.685 -2.341 1.00 94.50 147 VAL A O 1
ATOM 1162 N N . GLU A 1 148 ? -2.669 2.867 -2.898 1.00 93.38 148 GLU A N 1
ATOM 1163 C CA . GLU A 1 148 ? -3.098 4.102 -2.226 1.00 93.38 148 GLU A CA 1
ATOM 1164 C C . GLU A 1 148 ? -4.375 4.702 -2.826 1.00 93.38 148 GLU A C 1
ATOM 1166 O O . GLU A 1 148 ? -5.165 5.307 -2.109 1.00 93.38 148 GLU A O 1
ATOM 1171 N N . ASN A 1 149 ? -4.605 4.510 -4.128 1.00 93.44 149 ASN A N 1
ATOM 1172 C CA . ASN A 1 149 ? -5.787 5.030 -4.822 1.00 93.44 149 ASN A CA 1
ATOM 1173 C C . ASN A 1 149 ? -6.972 4.047 -4.848 1.00 93.44 149 ASN A C 1
ATOM 1175 O O . ASN A 1 149 ? -7.952 4.285 -5.555 1.00 93.44 149 ASN A O 1
ATOM 1179 N N . MET A 1 150 ? -6.894 2.926 -4.124 1.00 92.94 150 MET A N 1
ATOM 1180 C CA . MET A 1 150 ? -7.989 1.955 -4.084 1.00 92.94 150 MET A CA 1
ATOM 1181 C C . MET A 1 150 ? -9.254 2.527 -3.425 1.00 92.94 150 MET A C 1
ATOM 1183 O O . MET A 1 150 ? -9.165 3.341 -2.507 1.00 92.94 150 MET A O 1
ATOM 1187 N N . PRO A 1 151 ? -10.447 2.067 -3.846 1.00 94.38 151 PRO A N 1
ATOM 1188 C CA . PRO A 1 151 ? -11.688 2.384 -3.149 1.00 94.38 151 PRO A CA 1
ATOM 1189 C C . PRO A 1 151 ? -11.708 1.762 -1.748 1.00 94.38 151 PRO A C 1
ATOM 1191 O O . PRO A 1 151 ? -10.995 0.795 -1.483 1.00 94.38 151 PRO A O 1
ATOM 1194 N N . ASN A 1 152 ? -12.590 2.262 -0.880 1.00 94.75 152 ASN A N 1
ATOM 1195 C CA . ASN A 1 152 ? -12.749 1.733 0.474 1.00 94.75 152 ASN A CA 1
ATOM 1196 C C . ASN A 1 152 ? -13.125 0.242 0.460 1.00 94.75 152 ASN A C 1
ATOM 1198 O O . ASN A 1 152 ? -14.055 -0.193 -0.227 1.00 94.75 152 ASN A O 1
ATOM 1202 N N . TRP A 1 153 ? -12.398 -0.534 1.255 1.00 95.88 153 TRP A N 1
ATOM 1203 C CA . TRP A 1 153 ? -12.585 -1.965 1.442 1.00 95.88 153 TRP A CA 1
ATOM 1204 C C . TRP A 1 153 ? -13.695 -2.247 2.448 1.00 95.88 153 TRP A C 1
ATOM 1206 O O . TRP A 1 153 ? -14.049 -1.421 3.283 1.00 95.88 153 TRP A O 1
ATOM 1216 N N . LYS A 1 154 ? -14.241 -3.461 2.412 1.00 95.94 154 LYS A N 1
ATOM 1217 C CA . LYS A 1 154 ? -15.011 -3.972 3.545 1.00 95.94 154 LYS A CA 1
ATOM 1218 C C . LYS A 1 154 ? -14.019 -4.288 4.670 1.00 95.94 154 LYS A C 1
ATOM 1220 O O . LYS A 1 154 ? -13.111 -5.087 4.416 1.00 95.94 154 LYS A O 1
ATOM 1225 N N . PRO A 1 155 ? -14.162 -3.683 5.863 1.00 95.75 155 PRO A N 1
ATOM 1226 C CA . PRO A 1 155 ? -13.226 -3.878 6.962 1.00 95.75 155 PRO A CA 1
ATOM 1227 C C . PRO A 1 155 ? -13.261 -5.322 7.461 1.00 95.75 155 PRO A C 1
ATOM 1229 O O . PRO A 1 155 ? -14.245 -6.044 7.263 1.00 95.75 155 PRO A O 1
ATOM 1232 N N . GLY A 1 156 ? -12.184 -5.736 8.125 1.00 93.88 156 GLY A N 1
ATOM 1233 C CA . GLY A 1 156 ? -12.174 -7.008 8.832 1.00 93.88 156 GLY A CA 1
ATOM 1234 C C . GLY A 1 156 ? -13.054 -6.949 10.079 1.00 93.88 156 GLY A C 1
ATOM 1235 O O . GLY A 1 156 ? -13.179 -5.892 10.701 1.00 93.88 156 GLY A O 1
ATOM 1236 N N . LEU A 1 157 ? -13.661 -8.075 10.450 1.00 94.44 157 LEU A N 1
ATOM 1237 C CA . LEU A 1 157 ? -14.487 -8.183 11.654 1.00 94.44 157 LEU A CA 1
ATOM 1238 C C . LEU A 1 157 ? -13.867 -9.171 12.635 1.00 94.44 157 LEU A C 1
ATOM 1240 O O . LEU A 1 157 ? -13.456 -10.265 12.251 1.00 94.44 157 LEU A O 1
ATOM 1244 N N . GLN A 1 158 ? -13.877 -8.792 13.909 1.00 91.31 158 GLN A N 1
ATOM 1245 C CA . GLN A 1 158 ? -13.514 -9.646 15.031 1.00 91.31 158 GLN A CA 1
ATOM 1246 C C . GLN A 1 158 ? -14.617 -9.547 16.081 1.00 91.31 158 GLN A C 1
ATOM 1248 O O . GLN A 1 158 ? -14.917 -8.450 16.560 1.00 91.31 158 GLN A O 1
ATOM 1253 N N . ARG A 1 159 ? -15.255 -10.671 16.435 1.00 91.44 159 ARG A N 1
ATOM 1254 C CA . ARG A 1 159 ? -16.403 -10.690 17.363 1.00 91.44 159 ARG A CA 1
ATOM 1255 C C . ARG A 1 159 ? -17.516 -9.722 16.935 1.00 91.44 159 ARG A C 1
ATOM 1257 O O . ARG A 1 159 ? -18.094 -9.012 17.758 1.00 91.44 159 ARG A O 1
ATOM 1264 N N . GLY A 1 160 ? -17.749 -9.630 15.625 1.00 91.44 160 GLY A N 1
ATOM 1265 C CA . GLY A 1 160 ? -18.735 -8.728 15.020 1.00 91.44 160 GLY A CA 1
ATOM 1266 C C . GLY A 1 160 ? -18.375 -7.236 15.028 1.00 91.44 160 GLY A C 1
ATOM 1267 O O . GLY A 1 160 ? -19.189 -6.430 14.584 1.00 91.44 160 GLY A O 1
ATOM 1268 N N . LYS A 1 161 ? -17.184 -6.840 15.499 1.00 93.44 161 LYS A N 1
ATOM 1269 C CA . LYS A 1 161 ? -16.725 -5.441 15.499 1.00 93.44 161 LYS A CA 1
ATOM 1270 C C . LYS A 1 161 ? -15.695 -5.200 14.390 1.00 93.44 161 LYS A C 1
ATOM 1272 O O . LYS A 1 161 ? -14.833 -6.059 14.205 1.00 93.44 161 LYS A O 1
ATOM 1277 N N . PRO A 1 162 ? -15.738 -4.054 13.684 1.00 94.44 162 PRO A N 1
ATOM 1278 C CA . PRO A 1 162 ? -14.711 -3.700 12.713 1.00 94.44 162 PRO A CA 1
ATOM 1279 C C . PRO A 1 162 ? -13.376 -3.446 13.412 1.00 94.44 162 PRO A C 1
ATOM 1281 O O . PRO A 1 162 ? -13.307 -2.722 14.410 1.00 94.44 162 PRO A O 1
ATOM 1284 N N . VAL A 1 163 ? -12.318 -4.050 12.880 1.00 93.81 163 VAL A N 1
ATOM 1285 C CA . VAL A 1 163 ? -10.953 -3.953 13.409 1.00 93.81 163 VAL A CA 1
ATOM 1286 C C . VAL A 1 163 ? -9.964 -3.607 12.304 1.00 93.81 163 VAL A C 1
ATOM 1288 O O . VAL A 1 163 ? -10.219 -3.859 11.126 1.00 93.81 163 VAL A O 1
ATOM 1291 N N . ARG A 1 164 ? -8.831 -3.022 12.700 1.00 95.19 164 ARG A N 1
ATOM 1292 C CA . ARG A 1 164 ? -7.723 -2.704 11.798 1.00 95.19 164 ARG A CA 1
ATOM 1293 C C . ARG A 1 164 ? -7.003 -3.991 11.433 1.00 95.19 164 ARG A C 1
ATOM 1295 O O . ARG A 1 164 ? -6.611 -4.742 12.327 1.00 95.19 164 ARG A O 1
ATOM 1302 N N . VAL A 1 165 ? -6.826 -4.249 10.143 1.00 94.94 165 VAL A N 1
ATOM 1303 C CA . VAL A 1 165 ? -6.210 -5.496 9.677 1.00 94.94 165 VAL A CA 1
ATOM 1304 C C . VAL A 1 165 ? -5.068 -5.210 8.725 1.00 94.94 165 VAL A C 1
ATOM 1306 O O . VAL A 1 165 ? -5.244 -4.516 7.726 1.00 94.94 165 VAL A O 1
ATOM 1309 N N . GLN A 1 166 ? -3.904 -5.790 9.002 1.00 95.12 166 GLN A N 1
ATOM 1310 C CA . GLN A 1 166 ? -2.788 -5.777 8.068 1.00 95.12 166 GLN A CA 1
ATOM 1311 C C . GLN A 1 166 ? -3.034 -6.794 6.953 1.00 95.12 166 GLN A C 1
ATOM 1313 O O . GLN A 1 166 ? -3.239 -7.981 7.202 1.00 95.12 166 GLN A O 1
ATOM 1318 N N . PHE A 1 167 ? -2.974 -6.329 5.711 1.00 94.69 167 PHE A N 1
ATOM 1319 C CA . PHE A 1 167 ? -3.165 -7.139 4.521 1.00 94.69 167 PHE A CA 1
ATOM 1320 C C . PHE A 1 167 ? -1.915 -7.109 3.644 1.00 94.69 167 PHE A C 1
ATOM 1322 O O . PHE A 1 167 ? -1.275 -6.072 3.477 1.00 94.69 167 PHE A O 1
ATOM 1329 N N . ASN A 1 168 ? -1.583 -8.259 3.057 1.00 94.88 168 ASN A N 1
ATOM 1330 C CA . ASN A 1 168 ? -0.462 -8.405 2.136 1.00 94.88 168 ASN A CA 1
ATOM 1331 C C . ASN A 1 168 ? -0.993 -8.780 0.757 1.00 94.88 168 ASN A C 1
ATOM 1333 O O . ASN A 1 168 ? -1.637 -9.815 0.591 1.00 94.88 168 ASN A O 1
ATOM 1337 N N . MET A 1 169 ? -0.702 -7.950 -0.238 1.00 93.88 169 MET A N 1
ATOM 1338 C CA . MET A 1 169 ? -1.206 -8.113 -1.591 1.00 93.88 169 MET A CA 1
ATOM 1339 C C . MET A 1 169 ? -0.063 -8.303 -2.594 1.00 93.88 169 MET A C 1
ATOM 1341 O O . MET A 1 169 ? 0.805 -7.432 -2.705 1.00 93.88 169 MET A O 1
ATOM 1345 N N . PRO A 1 170 ? -0.057 -9.420 -3.342 1.00 94.75 170 PRO A N 1
ATOM 1346 C CA . PRO A 1 170 ? 0.852 -9.616 -4.461 1.00 94.75 170 PRO A CA 1
ATOM 1347 C C . PRO A 1 170 ? 0.306 -8.950 -5.734 1.00 94.75 170 PRO A C 1
ATOM 1349 O O . PRO A 1 170 ? -0.821 -9.218 -6.146 1.00 94.75 170 PRO A O 1
ATOM 1352 N N . ILE A 1 171 ? 1.126 -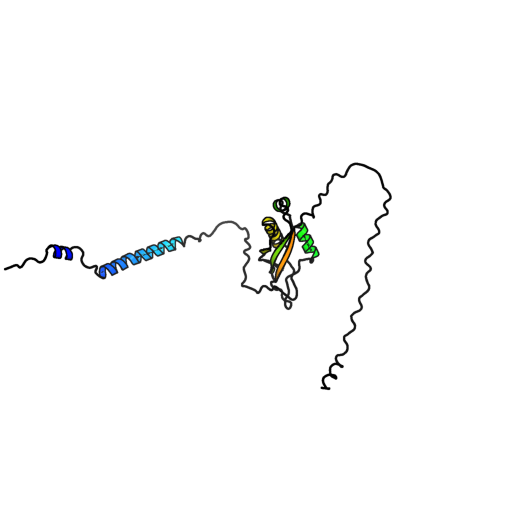8.134 -6.395 1.00 93.69 171 ILE A N 1
ATOM 1353 C CA . ILE A 1 171 ? 0.844 -7.525 -7.702 1.00 93.69 171 ILE A CA 1
ATOM 1354 C C . ILE A 1 171 ? 1.852 -8.073 -8.712 1.00 93.69 171 ILE A C 1
ATOM 1356 O O . ILE A 1 171 ? 3.063 -7.952 -8.526 1.00 93.69 171 ILE A O 1
ATOM 1360 N N . ARG A 1 172 ? 1.357 -8.715 -9.774 1.00 92.31 172 ARG A N 1
ATOM 1361 C CA . ARG A 1 172 ? 2.193 -9.351 -10.800 1.00 92.31 172 ARG A CA 1
ATOM 1362 C C . ARG A 1 172 ? 2.413 -8.410 -11.982 1.00 92.31 172 ARG A C 1
ATOM 1364 O O . ARG A 1 172 ? 1.450 -7.887 -12.530 1.00 92.31 172 ARG A O 1
ATOM 1371 N N . PHE A 1 173 ?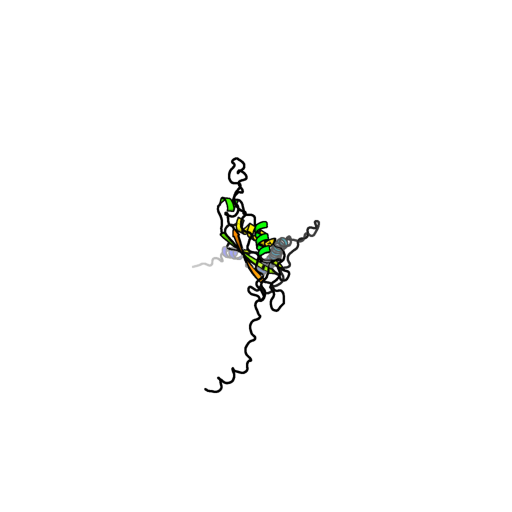 3.670 -8.260 -12.385 1.00 92.12 173 PHE A N 1
ATOM 1372 C CA . PHE A 1 173 ? 4.102 -7.544 -13.581 1.00 92.12 173 PHE A CA 1
ATOM 1373 C C . PHE A 1 173 ? 4.608 -8.558 -14.604 1.00 92.12 173 PHE A C 1
ATOM 1375 O O . PHE A 1 173 ? 5.648 -9.187 -14.394 1.00 92.12 173 PHE A O 1
ATOM 1382 N N . ASN A 1 174 ? 3.866 -8.707 -15.702 1.00 89.38 174 ASN A N 1
ATOM 1383 C CA . ASN A 1 174 ? 4.173 -9.637 -16.783 1.00 89.38 174 ASN A CA 1
ATOM 1384 C C . ASN A 1 174 ? 4.217 -8.872 -18.109 1.00 89.38 174 ASN A C 1
ATOM 1386 O O . ASN A 1 174 ? 3.314 -8.089 -18.388 1.00 89.38 174 ASN A O 1
ATOM 1390 N N . LEU A 1 175 ? 5.224 -9.138 -18.938 1.00 84.94 175 LEU A N 1
ATOM 1391 C CA . LEU A 1 175 ? 5.391 -8.489 -20.247 1.00 84.94 175 LEU A CA 1
ATOM 1392 C C . LEU A 1 175 ? 4.548 -9.152 -21.349 1.00 84.94 175 LEU A C 1
ATOM 1394 O O . LEU A 1 175 ? 4.236 -8.534 -22.356 1.00 84.94 175 LEU A O 1
ATOM 1398 N N . ASN A 1 176 ? 4.111 -10.394 -21.133 1.00 76.88 176 ASN A N 1
ATOM 1399 C CA . ASN A 1 176 ? 3.466 -11.223 -22.159 1.00 76.88 176 ASN A CA 1
ATOM 1400 C C . ASN A 1 176 ? 1.974 -10.890 -22.393 1.00 76.88 176 ASN A C 1
ATOM 1402 O O . ASN A 1 176 ? 1.295 -11.629 -23.104 1.00 76.88 176 ASN A O 1
ATOM 1406 N N . GLY A 1 177 ? 1.441 -9.851 -21.738 1.00 62.78 177 GLY A N 1
ATOM 1407 C CA . GLY A 1 177 ? 0.019 -9.479 -21.779 1.00 62.78 177 GLY A CA 1
ATOM 1408 C C . GLY A 1 177 ? -0.359 -8.501 -22.893 1.00 62.78 177 GLY A C 1
ATOM 1409 O O . GLY A 1 177 ? -1.537 -8.384 -23.212 1.00 62.78 177 GLY A O 1
ATOM 1410 N N . GLU A 1 178 ? 0.622 -7.840 -23.504 1.00 58.59 178 GLU A N 1
ATOM 1411 C CA . GLU A 1 178 ? 0.433 -6.940 -24.642 1.00 58.59 178 GLU A CA 1
ATOM 1412 C C . GLU A 1 178 ? 0.983 -7.636 -25.886 1.00 58.59 178 GLU A C 1
ATOM 1414 O O . GLU A 1 178 ? 2.062 -7.316 -26.373 1.00 58.59 178 GLU A O 1
ATOM 1419 N N . LYS A 1 179 ? 0.272 -8.656 -26.384 1.00 45.50 179 LYS A N 1
ATOM 1420 C CA . LYS A 1 179 ? 0.461 -9.019 -27.788 1.00 45.50 179 LYS A CA 1
ATOM 1421 C C . LYS A 1 179 ? -0.112 -7.867 -28.593 1.00 45.50 179 LYS A C 1
ATOM 1423 O O . LYS A 1 179 ? -1.312 -7.604 -28.517 1.00 45.50 179 LYS A O 1
ATOM 1428 N N . GLU A 1 180 ? 0.785 -7.163 -29.266 1.00 52.69 180 GLU A N 1
ATOM 1429 C CA . GLU A 1 180 ? 0.499 -6.198 -30.311 1.00 52.69 180 GLU A CA 1
ATOM 1430 C C . GLU A 1 180 ? -0.643 -6.756 -31.167 1.00 52.69 180 GLU A C 1
ATOM 1432 O O . GLU A 1 180 ? -0.558 -7.834 -31.756 1.00 52.69 180 GLU A O 1
ATOM 1437 N N . VAL A 1 181 ? -1.787 -6.072 -31.120 1.00 54.47 181 VAL A N 1
ATOM 1438 C CA . VAL A 1 181 ? -2.834 -6.251 -32.120 1.00 54.47 181 VAL A CA 1
ATOM 1439 C C . VAL A 1 181 ? -2.271 -5.572 -33.356 1.00 54.47 181 VAL A C 1
ATOM 1441 O O . VAL A 1 181 ? -2.512 -4.385 -33.576 1.00 54.47 181 VAL A O 1
ATOM 1444 N N . ASP A 1 182 ? -1.443 -6.312 -34.087 1.00 51.91 182 ASP A N 1
ATOM 1445 C CA . ASP A 1 182 ? -0.969 -5.928 -35.405 1.00 51.91 182 ASP A CA 1
ATOM 1446 C C . ASP A 1 182 ? -2.205 -5.719 -36.279 1.00 51.91 182 ASP A C 1
ATOM 1448 O O . ASP A 1 182 ? -2.901 -6.651 -36.684 1.00 51.91 182 ASP A O 1
ATOM 1452 N N . LYS A 1 183 ? -2.519 -4.445 -36.504 1.00 53.91 183 LYS A N 1
ATOM 1453 C CA . LYS A 1 183 ? -3.607 -3.954 -37.352 1.00 53.91 183 LYS A CA 1
ATOM 1454 C C . LYS A 1 183 ? -3.250 -4.008 -38.842 1.00 53.91 183 LYS A C 1
ATOM 1456 O O . LYS A 1 183 ? -3.779 -3.216 -39.606 1.00 53.91 183 LYS A O 1
ATOM 1461 N N . ASP A 1 184 ? -2.419 -4.962 -39.249 1.00 55.84 184 ASP A N 1
ATOM 1462 C CA . ASP A 1 184 ? -1.922 -5.079 -40.624 1.00 55.84 184 ASP A CA 1
ATOM 1463 C C . ASP A 1 184 ? -2.183 -6.487 -41.197 1.00 55.84 184 ASP A C 1
ATOM 1465 O O . ASP A 1 184 ? -1.305 -7.116 -41.778 1.00 55.84 184 ASP A O 1
ATOM 1469 N N . SER A 1 185 ? -3.405 -7.007 -41.032 1.00 55.97 185 SER A N 1
ATOM 1470 C CA . SER A 1 185 ? -3.889 -8.169 -41.805 1.00 55.97 185 SER A CA 1
ATOM 1471 C C . SER A 1 185 ? -5.104 -7.817 -42.663 1.00 55.97 185 SER A C 1
ATOM 1473 O O . SER A 1 185 ? -6.037 -8.598 -42.801 1.00 55.97 185 SER A O 1
ATOM 1475 N N . ASP A 1 186 ? -5.070 -6.634 -43.272 1.00 65.38 186 ASP A N 1
ATOM 1476 C CA . ASP A 1 186 ? -5.832 -6.360 -44.485 1.00 65.38 186 ASP A CA 1
ATOM 1477 C C . ASP A 1 186 ? -4.864 -6.490 -45.667 1.00 65.38 186 ASP A C 1
ATOM 1479 O O . ASP A 1 186 ? -4.107 -5.559 -45.924 1.00 65.38 186 ASP A O 1
ATOM 1483 N N . LEU A 1 187 ? -4.841 -7.658 -46.324 1.00 53.88 187 LEU A N 1
ATOM 1484 C CA . LEU A 1 187 ? -4.713 -7.827 -47.784 1.00 53.88 187 LEU A CA 1
ATOM 1485 C C . LEU A 1 187 ? -4.602 -9.321 -48.154 1.00 53.88 187 LEU A C 1
ATOM 1487 O O . LEU A 1 187 ? -3.589 -9.978 -47.932 1.00 53.88 187 LEU A O 1
ATOM 1491 N N . ASP A 1 188 ? -5.693 -9.784 -48.767 1.00 54.66 188 ASP A N 1
ATOM 1492 C CA . ASP A 1 188 ? -5.811 -10.843 -49.774 1.00 54.66 188 ASP A CA 1
ATOM 1493 C C . ASP A 1 188 ? -5.621 -12.314 -49.361 1.00 54.66 188 ASP A C 1
ATOM 1495 O O . ASP A 1 188 ? -4.524 -12.866 -49.339 1.00 54.66 188 ASP A O 1
ATOM 1499 N N . SER A 1 189 ? -6.728 -13.051 -49.233 1.00 47.47 189 SER A N 1
ATOM 1500 C CA . SER A 1 189 ? -7.308 -13.778 -50.382 1.00 47.47 189 SER A CA 1
ATOM 1501 C C . SER A 1 189 ? -8.325 -14.838 -49.947 1.00 47.47 189 SER A C 1
ATOM 1503 O O . SER A 1 189 ? -8.184 -15.525 -48.939 1.00 47.47 189 SER A O 1
ATOM 1505 N N . ASP A 1 190 ? -9.382 -14.925 -50.744 1.00 58.25 190 ASP A N 1
ATOM 1506 C CA . ASP A 1 190 ? -10.451 -15.911 -50.710 1.00 58.25 190 ASP A CA 1
ATOM 1507 C C . ASP A 1 190 ? -9.991 -17.364 -50.497 1.00 58.25 190 ASP A C 1
ATOM 1509 O O . ASP A 1 190 ? -9.347 -17.945 -51.366 1.00 58.25 190 ASP A O 1
ATOM 1513 N N . SER A 1 191 ? -10.459 -17.995 -49.417 1.00 55.12 191 SER A N 1
ATOM 1514 C CA . SER A 1 191 ? -10.918 -19.394 -49.403 1.00 55.12 191 SER A CA 1
ATOM 1515 C C . SER A 1 191 ? -11.498 -19.736 -48.027 1.00 55.12 191 SER A C 1
ATOM 1517 O O . SER A 1 191 ? -10.989 -19.279 -47.012 1.00 55.12 191 SER A O 1
ATOM 1519 N N . ASP A 1 192 ? -12.554 -20.548 -48.014 1.00 58.94 192 ASP A N 1
ATOM 1520 C CA . ASP A 1 192 ? -13.185 -21.178 -46.840 1.00 58.94 192 ASP A CA 1
ATOM 1521 C C . ASP A 1 192 ? -14.372 -20.440 -46.194 1.00 58.94 192 ASP A C 1
ATOM 1523 O O . ASP A 1 192 ? -14.492 -20.275 -44.979 1.00 58.94 192 ASP A O 1
ATOM 1527 N N . LYS A 1 193 ? -15.377 -20.146 -47.027 1.00 59.03 193 LYS A N 1
ATOM 1528 C CA . LYS A 1 193 ? -16.776 -20.315 -46.606 1.00 59.03 193 LYS A CA 1
ATOM 1529 C C . LYS A 1 193 ? -17.078 -21.816 -46.506 1.00 59.03 193 LYS A C 1
ATOM 1531 O O . LYS A 1 193 ? -17.558 -22.352 -47.488 1.00 59.03 193 LYS A O 1
ATOM 1536 N N . ASP A 1 194 ? -16.762 -22.475 -45.387 1.00 63.19 194 ASP A N 1
ATOM 1537 C CA . ASP A 1 194 ? -17.414 -23.742 -44.960 1.00 63.19 194 ASP A CA 1
ATOM 1538 C C . ASP A 1 194 ? -16.958 -24.269 -43.576 1.00 63.19 194 ASP A C 1
ATOM 1540 O O . ASP A 1 194 ? -17.118 -25.447 -43.253 1.00 63.19 194 ASP A O 1
ATOM 1544 N N . ALA A 1 195 ? -16.430 -23.418 -42.687 1.00 59.59 195 ALA A N 1
ATOM 1545 C CA . ALA A 1 195 ? -16.217 -23.835 -41.300 1.00 59.59 195 ALA A CA 1
ATOM 1546 C C . ALA A 1 195 ? -17.573 -23.904 -40.555 1.00 59.59 195 ALA A C 1
ATOM 1548 O O . ALA A 1 195 ? -18.249 -22.875 -40.440 1.00 59.59 195 ALA A O 1
ATOM 1549 N N . PRO A 1 196 ? -18.002 -25.072 -40.032 1.00 66.12 196 PRO A N 1
ATOM 1550 C CA . PRO A 1 196 ? -19.220 -25.157 -39.235 1.00 66.12 196 PRO A CA 1
ATOM 1551 C C . PRO A 1 196 ? -19.084 -24.295 -37.969 1.00 66.12 196 PRO A C 1
ATOM 1553 O O . PRO A 1 196 ? -17.987 -24.192 -37.409 1.00 66.12 196 PRO A O 1
ATOM 1556 N N . PRO A 1 197 ? -20.179 -23.673 -37.494 1.00 71.62 197 PRO A N 1
ATOM 1557 C CA . PRO A 1 197 ? -20.135 -22.820 -36.316 1.00 71.62 197 PRO A CA 1
ATOM 1558 C C . PRO A 1 197 ? -19.586 -23.600 -35.112 1.00 71.62 197 PRO A C 1
ATOM 1560 O O . PRO A 1 197 ? -19.921 -24.780 -34.945 1.00 71.62 197 PRO A O 1
ATOM 1563 N N . PRO A 1 198 ? -18.766 -22.966 -34.253 1.00 71.19 198 PRO A N 1
ATOM 1564 C CA . PRO A 1 198 ? -18.280 -23.610 -33.042 1.00 71.19 198 PRO A CA 1
ATOM 1565 C C . PRO A 1 198 ? -19.474 -24.098 -32.207 1.00 71.19 198 PRO A C 1
ATOM 1567 O O . PRO A 1 198 ? -20.485 -23.389 -32.113 1.00 71.19 198 PRO A O 1
ATOM 1570 N N . PRO A 1 199 ? -19.396 -25.301 -31.607 1.00 72.00 199 PRO A N 1
ATOM 1571 C CA . PRO A 1 199 ? -20.492 -25.830 -30.813 1.00 72.00 199 PRO A CA 1
ATOM 1572 C C . PRO A 1 199 ? -20.829 -24.852 -29.678 1.00 72.00 199 PRO A C 1
ATOM 1574 O O . PRO A 1 199 ? -19.919 -24.271 -29.076 1.00 72.00 199 PRO A O 1
ATOM 1577 N N . PRO A 1 200 ? -22.123 -24.651 -29.369 1.00 74.31 200 PRO A N 1
ATOM 1578 C CA . PRO A 1 200 ? -22.522 -23.762 -28.290 1.00 74.31 200 PRO A CA 1
ATOM 1579 C C . PRO A 1 200 ? -21.887 -24.227 -26.970 1.00 74.31 200 PRO A C 1
ATOM 1581 O O . PRO A 1 200 ? -21.794 -25.438 -26.733 1.00 74.31 200 PRO A O 1
ATOM 1584 N N . PRO A 1 201 ? -21.472 -23.296 -26.089 1.00 70.06 201 PRO A N 1
ATOM 1585 C CA . PRO A 1 201 ? -20.951 -23.659 -24.778 1.00 70.06 201 PRO A CA 1
ATOM 1586 C C . PRO A 1 201 ? -21.987 -24.522 -24.045 1.00 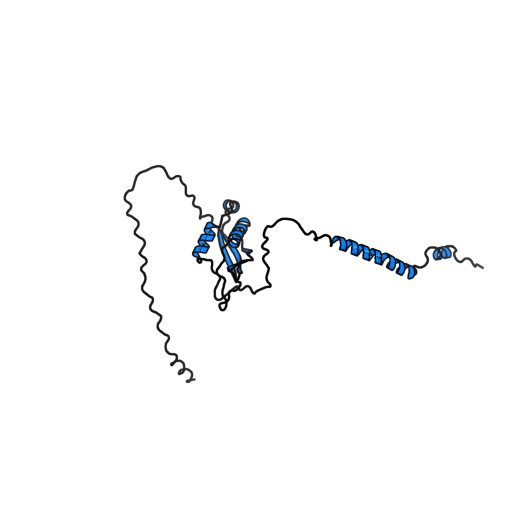70.06 201 PRO A C 1
ATOM 1588 O O . PRO A 1 201 ? -23.191 -24.250 -24.154 1.00 70.06 201 PRO A O 1
ATOM 1591 N N . PRO A 1 202 ? -21.562 -25.569 -23.313 1.00 64.44 202 PRO A N 1
ATOM 1592 C CA . PRO A 1 202 ? -22.495 -26.423 -22.597 1.00 64.44 202 PRO A CA 1
ATOM 1593 C C . PRO A 1 202 ? -23.344 -25.552 -21.672 1.00 64.44 202 PRO A C 1
ATOM 1595 O O . PRO A 1 202 ? -22.819 -24.817 -20.833 1.00 64.44 202 PRO A O 1
ATOM 1598 N N . LYS A 1 203 ? -24.670 -25.618 -21.851 1.00 54.97 203 LYS A N 1
ATOM 1599 C CA . LYS A 1 203 ? -25.629 -24.989 -20.943 1.00 54.97 203 LYS A CA 1
ATOM 1600 C C . LYS A 1 203 ? -25.267 -25.442 -19.535 1.00 54.97 203 LYS A C 1
ATOM 1602 O O . LYS A 1 203 ? -25.207 -26.643 -19.278 1.00 54.97 203 LYS A O 1
ATOM 1607 N N . SER A 1 204 ? -25.016 -24.480 -18.652 1.00 50.72 204 SER A N 1
ATOM 1608 C CA . SER A 1 204 ? -24.875 -24.703 -17.222 1.00 50.72 204 SER A CA 1
ATOM 1609 C C . SER A 1 204 ? -26.067 -25.530 -16.754 1.00 50.72 204 SER A C 1
ATOM 1611 O O . SER A 1 204 ? -27.183 -25.023 -16.627 1.00 50.72 204 SER A O 1
ATOM 1613 N N . VAL A 1 205 ? -25.850 -26.826 -16.558 1.00 49.50 205 VAL A N 1
ATOM 1614 C CA . VAL A 1 205 ? -26.817 -27.676 -15.887 1.00 49.50 205 VAL A CA 1
ATOM 1615 C C . VAL A 1 205 ? -26.874 -27.139 -14.466 1.00 49.50 205 VAL A C 1
ATOM 1617 O O . VAL A 1 205 ? -25.926 -27.304 -13.699 1.00 49.50 205 VAL A O 1
ATOM 1620 N N . SER A 1 206 ? -27.967 -26.445 -14.141 1.00 55.91 206 SER A N 1
ATOM 1621 C CA . SER A 1 206 ? -28.411 -26.244 -12.765 1.00 55.91 206 SER A CA 1
ATOM 1622 C C . SER A 1 206 ? -28.485 -27.620 -12.124 1.00 55.91 206 SER A C 1
ATOM 1624 O O . SER A 1 206 ? -29.463 -28.350 -12.288 1.00 55.91 206 SER A O 1
ATOM 1626 N N . ARG A 1 207 ? -27.403 -28.019 -11.454 1.00 49.16 207 ARG A N 1
ATOM 1627 C CA . ARG A 1 207 ? -27.383 -29.241 -10.671 1.00 49.16 207 ARG A CA 1
ATOM 1628 C C . ARG A 1 207 ? -28.318 -29.004 -9.496 1.00 49.16 207 ARG A C 1
ATOM 1630 O O . ARG A 1 207 ? -28.101 -28.112 -8.680 1.00 49.16 207 ARG A O 1
ATOM 1637 N N . ALA A 1 208 ? -29.386 -29.790 -9.509 1.00 51.94 208 ALA A N 1
ATOM 1638 C CA . ALA A 1 208 ? -30.365 -29.941 -8.456 1.00 51.94 208 ALA A CA 1
ATOM 1639 C C . ALA A 1 208 ? -29.710 -30.019 -7.070 1.00 51.94 208 ALA A C 1
ATOM 1641 O O . ALA A 1 208 ? -28.583 -30.499 -6.926 1.00 51.94 208 ALA A O 1
ATOM 1642 N N . GLY A 1 209 ? -30.452 -29.526 -6.078 1.00 50.56 209 GLY A N 1
ATOM 1643 C CA . GLY A 1 209 ? -30.028 -29.365 -4.697 1.00 50.56 209 GLY A CA 1
ATOM 1644 C C . GLY A 1 209 ? -29.221 -30.538 -4.152 1.00 50.56 209 GLY A C 1
ATOM 1645 O O . GLY A 1 209 ? -29.638 -31.694 -4.195 1.00 50.56 209 GLY A O 1
ATOM 1646 N N . THR A 1 210 ? -28.067 -30.206 -3.587 1.00 53.38 210 THR A N 1
ATOM 1647 C CA . THR A 1 210 ? -27.404 -31.047 -2.600 1.00 53.38 210 THR A CA 1
ATOM 1648 C C . THR A 1 210 ? -28.389 -31.238 -1.450 1.00 53.38 210 THR A C 1
ATOM 1650 O O . THR A 1 210 ? -28.761 -30.270 -0.786 1.00 53.38 210 THR A O 1
ATOM 1653 N N . ALA A 1 211 ? -28.856 -32.472 -1.256 1.00 64.31 211 ALA A N 1
ATOM 1654 C CA . ALA A 1 211 ? -29.620 -32.845 -0.076 1.00 64.31 211 ALA A CA 1
ATOM 1655 C C . ALA A 1 211 ? -28.846 -32.415 1.187 1.00 64.31 211 ALA A C 1
ATOM 1657 O O . ALA A 1 211 ? -27.616 -32.539 1.206 1.00 64.31 211 ALA A O 1
ATOM 1658 N N . PRO A 1 212 ? -29.521 -31.889 2.224 1.00 73.19 212 PRO A N 1
ATOM 1659 C CA . PRO A 1 212 ? -28.852 -31.566 3.474 1.00 73.19 212 PRO A CA 1
ATOM 1660 C C . PRO A 1 212 ? -28.178 -32.827 4.043 1.00 73.19 212 PRO A C 1
ATOM 1662 O O . PRO A 1 212 ? -28.711 -33.929 3.877 1.00 73.19 212 PRO A O 1
ATOM 1665 N N . PRO A 1 213 ? -27.009 -32.692 4.694 1.00 75.88 213 PRO A N 1
ATOM 1666 C CA . PRO A 1 213 ? -26.361 -33.821 5.349 1.00 75.88 213 PRO A CA 1
ATOM 1667 C C . PRO A 1 213 ? -27.317 -34.453 6.377 1.00 75.88 213 PRO A C 1
ATOM 1669 O O . PRO A 1 213 ? -28.086 -33.722 7.013 1.00 75.88 213 PRO A O 1
ATOM 1672 N N . PRO A 1 214 ? -27.297 -35.788 6.548 1.00 78.75 214 PRO A N 1
ATOM 1673 C CA . PRO A 1 214 ? -28.128 -36.449 7.547 1.00 78.75 214 PRO A CA 1
ATOM 1674 C C . PRO A 1 214 ? -27.816 -35.898 8.949 1.00 78.75 214 PRO A C 1
ATOM 1676 O O . PRO A 1 214 ? -26.657 -35.571 9.232 1.00 78.75 214 PRO A O 1
ATOM 1679 N N . PRO A 1 215 ? -28.827 -35.768 9.829 1.00 80.12 215 PRO A N 1
ATOM 1680 C CA . PRO A 1 215 ? -28.611 -35.299 11.190 1.00 80.12 215 PRO A CA 1
ATOM 1681 C C . PRO A 1 215 ? -27.651 -36.243 11.936 1.00 80.12 215 PRO A C 1
ATOM 1683 O O . PRO A 1 215 ? -27.672 -37.453 11.693 1.00 80.12 215 PRO A O 1
ATOM 1686 N N . PRO A 1 216 ? -26.807 -35.711 12.839 1.00 78.06 216 PRO A N 1
ATOM 1687 C CA . PRO A 1 216 ? -25.919 -36.535 13.648 1.00 78.06 216 PRO A CA 1
ATOM 1688 C C . PRO A 1 216 ? -26.730 -37.524 14.505 1.00 78.06 216 PRO A C 1
ATOM 1690 O O . PRO A 1 216 ? -27.836 -37.179 14.938 1.00 78.06 216 PRO A O 1
ATOM 1693 N N . PRO A 1 217 ? -26.200 -38.732 14.770 1.00 77.06 217 PRO A N 1
ATOM 1694 C CA . PRO A 1 217 ? -26.867 -39.701 15.631 1.00 77.06 217 PRO A CA 1
ATOM 1695 C C . PRO A 1 217 ? -27.114 -39.111 17.036 1.00 77.06 217 PRO A C 1
ATOM 1697 O O . PRO A 1 217 ? -26.306 -38.299 17.508 1.00 77.06 217 PRO A O 1
ATOM 1700 N N . PRO A 1 218 ? -28.220 -39.485 17.711 1.00 76.00 218 PRO A N 1
ATOM 1701 C CA . PRO A 1 218 ? -28.511 -39.044 19.073 1.00 76.00 218 PRO A CA 1
ATOM 1702 C C . PRO A 1 218 ? -27.339 -39.355 20.010 1.00 76.00 218 PRO A C 1
ATOM 1704 O O . PRO A 1 218 ? -26.744 -40.427 19.937 1.00 76.00 218 PRO A O 1
ATOM 1707 N N . LYS A 1 219 ? -27.012 -38.429 20.917 1.00 63.31 219 LYS A N 1
ATOM 1708 C CA . LYS A 1 219 ? -25.890 -38.535 21.872 1.00 63.31 219 LYS A CA 1
ATOM 1709 C C . LYS A 1 219 ? -26.082 -39.597 22.975 1.00 63.31 219 LYS A C 1
ATOM 1711 O O . LYS A 1 219 ? -25.481 -39.476 24.034 1.00 63.31 219 LYS A O 1
ATOM 1716 N N . GLU A 1 220 ? -26.893 -40.625 22.758 1.00 62.09 220 GLU A N 1
ATOM 1717 C CA . GLU A 1 220 ? -27.320 -41.561 23.809 1.00 62.09 220 GLU A CA 1
ATOM 1718 C C . GLU A 1 220 ? -26.631 -42.935 23.744 1.00 62.09 220 GLU A C 1
ATOM 1720 O O . GLU A 1 220 ? -27.110 -43.905 24.319 1.00 62.09 220 GLU A O 1
ATOM 1725 N N . GLU A 1 221 ? -25.478 -43.035 23.075 1.00 57.47 221 GLU A N 1
ATOM 1726 C CA . GLU A 1 221 ? -24.730 -44.303 23.002 1.00 57.47 221 GLU A CA 1
ATOM 1727 C C . GLU A 1 221 ? -23.239 -44.194 23.364 1.00 57.47 221 GLU A C 1
ATOM 1729 O O . GLU A 1 221 ? -22.547 -45.202 23.448 1.00 57.47 221 GLU A O 1
ATOM 1734 N N . ALA A 1 222 ? -22.745 -42.997 23.707 1.00 55.81 222 ALA A N 1
ATOM 1735 C CA . ALA A 1 222 ? -21.353 -42.795 24.132 1.00 55.81 222 ALA A CA 1
ATOM 1736 C C . ALA A 1 222 ? -21.110 -43.000 25.646 1.00 55.81 222 ALA A C 1
ATOM 1738 O O . ALA A 1 222 ? -19.983 -42.849 26.110 1.00 55.81 222 ALA A O 1
ATOM 1739 N N . GLU A 1 223 ? -22.138 -43.348 26.431 1.00 59.56 223 GLU A N 1
ATOM 1740 C CA . GLU A 1 223 ? -22.028 -43.454 27.899 1.00 59.56 223 GLU A CA 1
ATOM 1741 C C . GLU A 1 223 ? -22.014 -44.897 28.442 1.00 59.56 223 GLU A C 1
ATOM 1743 O O . GLU A 1 223 ? -21.923 -45.101 29.652 1.00 59.56 223 GLU A O 1
ATOM 1748 N N . LYS A 1 224 ? -22.045 -45.924 27.578 1.00 59.44 224 LYS A N 1
ATOM 1749 C CA . LYS A 1 224 ? -21.945 -47.334 28.014 1.00 59.44 224 LYS A CA 1
ATOM 1750 C C . LYS A 1 224 ? -20.571 -47.982 27.848 1.00 59.44 224 LYS A C 1
ATOM 1752 O O . LYS A 1 224 ? -20.357 -49.037 28.435 1.00 59.44 224 LYS A O 1
ATOM 1757 N N . GLU A 1 225 ? -19.625 -47.355 27.152 1.00 58.59 225 GLU A N 1
ATOM 1758 C CA . GLU A 1 225 ? -18.285 -47.940 26.964 1.00 58.59 225 GLU A CA 1
ATOM 1759 C C . GLU A 1 225 ? -17.270 -47.509 28.041 1.00 58.59 225 GLU A C 1
ATOM 1761 O O . GLU A 1 225 ? -16.314 -48.224 28.313 1.00 58.59 225 GLU A O 1
ATOM 1766 N N . ASN A 1 226 ? -17.526 -46.418 28.772 1.00 57.06 226 ASN A N 1
ATOM 1767 C CA . ASN A 1 226 ? -16.632 -45.935 29.839 1.00 57.06 226 ASN A CA 1
ATOM 1768 C C . ASN A 1 226 ? -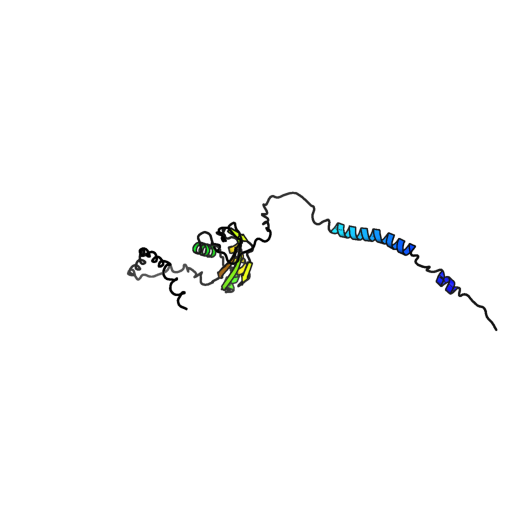16.958 -46.477 31.244 1.00 57.06 226 ASN A C 1
ATOM 1770 O O . ASN A 1 226 ? -16.509 -45.926 32.248 1.00 57.06 226 ASN A O 1
ATOM 1774 N N . ARG A 1 227 ? -17.756 -47.548 31.335 1.00 60.75 227 ARG A N 1
ATOM 1775 C CA . ARG A 1 227 ? -18.101 -48.203 32.612 1.00 60.75 227 ARG A CA 1
ATOM 1776 C C . ARG A 1 227 ? -17.619 -49.651 32.716 1.00 60.75 227 ARG A C 1
ATOM 1778 O O . ARG A 1 227 ? -18.035 -50.362 33.626 1.00 60.75 227 ARG A O 1
ATOM 1785 N N . ALA A 1 228 ? -16.753 -50.076 31.801 1.00 58.78 228 ALA A N 1
ATOM 1786 C CA . ALA A 1 228 ? -16.175 -51.412 31.792 1.00 58.78 228 ALA A CA 1
ATOM 1787 C C . ALA A 1 228 ? -14.655 -51.371 31.575 1.00 58.78 228 ALA A C 1
ATOM 1789 O O . ALA A 1 228 ? -14.165 -52.029 30.670 1.00 58.78 228 ALA A O 1
ATOM 1790 N N . PHE A 1 229 ? -13.934 -50.610 32.405 1.00 52.84 229 PHE A N 1
ATOM 1791 C CA . PHE A 1 229 ? -12.540 -50.867 32.789 1.00 52.84 229 PHE A CA 1
ATOM 1792 C C . PHE A 1 229 ? -12.295 -50.324 34.198 1.00 52.84 229 PHE A C 1
ATOM 1794 O O . PHE A 1 229 ? -12.765 -49.197 34.479 1.00 52.84 229 PHE A O 1
#